Protein AF-A0A8T3L254-F1 (afdb_monomer_lite)

Sequence (311 aa):
MRFSTITQSTISAVKRTNWWPQACRDAQDAKRDVQVPLLPSLITTVISFCRSRPASGSLRQSIASSDQTSYPYLKWLNGVSDAYAASPLAQGTTGMLRAAYAYCGLPAFVSLSMAGSDGIICRSPGTVSALPSLVNHLGLKAAVVAGEETILGLANLLGYQTLRDDRFSSLPDTDIDTKVEYTLKALREYDLVFLHIKGPDICSHDLDPVGKMKLIERIDRSLSPLLDEEIVIGITGDHSTDSNSGRHTGDPLPALISSSHGRVDGVTRFGERECAQGGLGRITATAFLATLLDQMNVMHNLRSNEVRFYF

pLDDT: mean 70.32, std 27.14, range [19.62, 98.31]

Radius of gyration: 24.76 Å; chains: 1; bounding box: 55×57×78 Å

Secondary structure (DSSP, 8-state):
--------SSSSSTTS---S-THHHHHHH--S------------B--------------------------GGGTTTTT--HHHHTSHHHHHHHHHHHHHHHHTT--SS--TTS---------------PPP-HHHHTT----EE-S-HHHHHHHHHHT--EE--TT--SSTT--HHHHHHHHHHHTTTSSS-EE-B-HHHHHHHTT-HHHHHHHHHHHHHHTGGG--TT--EEEE-SSEEETTTTEEE-PPPPEEEE-TTS---S--S-SHHHHTTSTT-S--HHHHHHHHHHHTT---S--TTTGGG--

Foldseek 3Di:
DDDDDDDDDPPPQLPDDPQDDPVVVVVVPPPDDDPDPADFQDFWKWKWFFADDDDDDDDDDFDDDDDDDDDPVVVVVVDPPVVNCPDPVVGRVVGVVVVVLVVVVADPDDDPPDPDPRDDDDDDDDDQDQAFAPCVVLVFGTAALAADPVVVVVCVSPRHHYDDDPQRHLELRRDLLVSVVVQVVSVVPGQMYTSTHNHLLVCLLVLNVPSNVVSVVVNSVSCVVQPDQLDWDKTKHPFGGHSVNSDTDPDAIQIDIDHNPDDADPQSHTDDVRSCVGPVHGDDPLVSNVVSVVSSVSPPPDDPVNSVRHD

Structure (mmCIF, N/CA/C/O backbone):
data_AF-A0A8T3L254-F1
#
_entry.id   AF-A0A8T3L254-F1
#
loop_
_atom_site.group_PDB
_atom_site.id
_atom_site.type_symbol
_atom_site.label_atom_id
_atom_site.label_alt_id
_atom_site.label_comp_id
_atom_site.label_asym_id
_atom_site.label_entity_id
_atom_site.label_seq_id
_atom_site.pdbx_PDB_ins_code
_atom_site.Cartn_x
_atom_site.Cartn_y
_atom_site.Cartn_z
_atom_site.occupancy
_atom_site.B_iso_or_equiv
_atom_site.auth_seq_id
_atom_site.auth_comp_id
_atom_site.auth_asym_id
_atom_site.auth_atom_id
_atom_site.pdbx_PDB_model_num
ATOM 1 N N . MET A 1 1 ? -25.690 23.214 40.440 1.00 34.38 1 MET A N 1
ATOM 2 C CA . MET A 1 1 ? -25.275 24.482 39.788 1.00 34.38 1 MET A CA 1
ATOM 3 C C . MET A 1 1 ? -25.548 24.358 38.286 1.00 34.38 1 MET A C 1
ATOM 5 O O . MET A 1 1 ? -25.709 23.232 37.833 1.00 34.38 1 MET A O 1
ATOM 9 N N . ARG A 1 2 ? -25.686 25.460 37.534 1.00 21.69 2 ARG A N 1
ATOM 10 C CA . ARG A 1 2 ? -25.988 25.462 36.083 1.00 21.69 2 ARG A CA 1
ATOM 11 C C . ARG A 1 2 ? -24.912 26.232 35.305 1.00 21.69 2 ARG A C 1
ATOM 13 O O . ARG A 1 2 ? -24.370 27.186 35.853 1.00 21.69 2 ARG A O 1
ATOM 20 N N . PHE A 1 3 ? -24.772 25.884 34.020 1.00 19.62 3 PHE A N 1
ATOM 21 C CA . PHE A 1 3 ? -23.917 26.513 32.996 1.00 19.62 3 PHE A CA 1
ATOM 22 C C . PHE A 1 3 ? -22.396 26.334 33.224 1.00 19.62 3 PHE A C 1
ATOM 24 O O . PHE A 1 3 ? -21.965 26.146 34.355 1.00 19.62 3 PHE A O 1
ATOM 31 N N . SER A 1 4 ? -21.547 26.324 32.188 1.00 20.80 4 SER A N 1
ATOM 32 C CA . SER A 1 4 ? -21.768 26.633 30.759 1.00 20.80 4 SER A CA 1
ATOM 33 C C . SER A 1 4 ? -21.115 25.618 29.795 1.00 20.80 4 SER A C 1
ATOM 35 O O . SER A 1 4 ? -20.347 24.748 30.195 1.00 20.80 4 SER A O 1
ATOM 37 N N . THR A 1 5 ? -21.467 25.720 28.510 1.00 32.19 5 THR A N 1
ATOM 38 C CA . THR A 1 5 ? -21.008 24.864 27.401 1.00 32.19 5 THR A CA 1
ATOM 39 C C . THR A 1 5 ? -19.617 25.263 26.894 1.00 32.19 5 THR A C 1
ATOM 41 O O . THR A 1 5 ? -19.393 26.449 26.659 1.00 32.19 5 THR A O 1
ATOM 44 N N . ILE A 1 6 ? -18.732 24.298 26.600 1.00 24.83 6 ILE A N 1
ATOM 45 C CA . ILE A 1 6 ? -17.549 24.514 25.741 1.00 24.83 6 ILE A CA 1
ATOM 46 C C . ILE A 1 6 ? -17.428 23.388 24.702 1.00 24.83 6 ILE A C 1
ATOM 48 O O . ILE A 1 6 ? -17.283 22.217 25.033 1.00 24.83 6 ILE A O 1
ATOM 52 N N . THR A 1 7 ? -17.487 23.779 23.430 1.00 31.61 7 THR A N 1
ATOM 53 C CA . THR A 1 7 ? -17.179 22.980 22.228 1.00 31.61 7 THR A CA 1
ATOM 54 C C . THR A 1 7 ? -15.678 23.031 21.874 1.00 31.61 7 THR A C 1
ATOM 56 O O . THR A 1 7 ? -14.989 23.910 22.379 1.00 31.61 7 THR A O 1
ATOM 59 N N . GLN A 1 8 ? -15.227 22.223 20.893 1.00 23.86 8 GLN A N 1
ATOM 60 C CA . GLN A 1 8 ? -13.913 22.255 20.181 1.00 23.86 8 GLN A CA 1
ATOM 61 C C . GLN A 1 8 ? -12.831 21.200 20.545 1.00 23.86 8 GLN A C 1
ATOM 63 O O . GLN A 1 8 ? -11.659 21.390 20.208 1.00 23.86 8 GLN A O 1
ATOM 68 N N . SER A 1 9 ? -13.182 20.054 21.138 1.00 26.38 9 SER A N 1
ATOM 69 C CA . SER A 1 9 ? -12.202 19.007 21.502 1.00 26.38 9 SER A CA 1
ATOM 70 C C . SER A 1 9 ? -11.727 18.080 20.366 1.00 26.38 9 SER A C 1
ATOM 72 O O . SER A 1 9 ? -10.605 17.596 20.454 1.00 26.38 9 SER A O 1
ATOM 74 N N . THR A 1 10 ? -12.521 17.826 19.315 1.00 30.11 10 THR A N 1
ATOM 75 C CA . THR A 1 10 ? -12.232 16.727 18.351 1.00 30.11 10 THR A CA 1
ATOM 76 C C . THR A 1 10 ? -11.683 17.169 16.983 1.00 30.11 10 THR A C 1
ATOM 78 O O . THR A 1 10 ? -11.060 16.385 16.282 1.00 30.11 10 THR A O 1
ATOM 81 N N . ILE A 1 11 ? -11.847 18.441 16.592 1.00 27.86 11 ILE A N 1
ATOM 82 C CA . ILE A 1 11 ? -11.503 18.943 15.233 1.00 27.86 11 ILE A CA 1
ATOM 83 C C . ILE A 1 11 ? -10.209 19.794 15.218 1.00 27.86 11 ILE A C 1
ATOM 85 O O . ILE A 1 11 ? -9.722 20.223 14.169 1.00 27.86 11 ILE A O 1
ATOM 89 N N . SER A 1 12 ? -9.626 20.057 16.389 1.00 24.66 12 SER A N 1
ATOM 90 C CA . SER A 1 12 ? -8.543 21.031 16.590 1.00 24.66 12 SER A CA 1
ATOM 91 C C . SER A 1 12 ? -7.123 20.459 16.464 1.00 24.66 12 SER A C 1
ATOM 93 O O . SER A 1 12 ? -6.213 21.223 16.140 1.00 24.66 12 SER A O 1
ATOM 95 N N . ALA A 1 13 ? -6.928 19.148 16.647 1.00 30.64 13 ALA A N 1
ATOM 96 C CA . ALA A 1 13 ? -5.610 18.505 16.572 1.00 30.64 13 ALA A CA 1
ATOM 97 C C . ALA A 1 13 ? -5.074 18.390 15.131 1.00 30.64 13 ALA A C 1
ATOM 99 O O . ALA A 1 13 ? -3.966 18.831 14.842 1.00 30.64 13 ALA A O 1
ATOM 100 N N . VAL A 1 14 ? -5.883 17.865 14.202 1.00 31.94 14 VAL A N 1
ATOM 101 C CA . VAL A 1 14 ? -5.430 17.523 12.837 1.00 31.94 14 VAL A CA 1
ATOM 102 C C . VAL A 1 14 ? -5.262 18.753 11.926 1.00 31.94 14 VAL A C 1
ATOM 104 O O . VAL A 1 14 ? -4.558 18.701 10.923 1.00 31.94 14 VAL A O 1
ATOM 107 N N . LYS A 1 15 ? -5.865 19.899 12.275 1.00 29.56 15 LYS A N 1
ATOM 108 C CA . LYS A 1 15 ? -5.909 21.103 11.416 1.00 29.56 15 LYS A CA 1
ATOM 109 C C . LYS A 1 15 ? -4.799 22.138 11.664 1.00 29.56 15 LYS A C 1
ATOM 111 O O . LYS A 1 15 ? -4.908 23.249 11.144 1.00 29.56 15 LYS A O 1
ATOM 116 N N . ARG A 1 16 ? -3.771 21.848 12.480 1.00 30.48 16 ARG A N 1
ATOM 117 C CA . ARG A 1 16 ? -2.717 22.837 12.831 1.00 30.48 16 ARG A CA 1
ATOM 118 C C . ARG A 1 16 ? -1.272 22.330 12.878 1.00 30.48 16 ARG A C 1
ATOM 120 O O . ARG A 1 16 ? -0.372 23.135 13.106 1.00 30.48 16 ARG A O 1
ATOM 127 N N . THR A 1 17 ? -1.016 21.050 12.641 1.00 32.09 17 THR A N 1
ATOM 128 C CA . THR A 1 17 ? 0.347 20.522 12.511 1.00 32.09 17 THR A CA 1
ATOM 129 C C . THR A 1 17 ? 0.814 20.583 11.059 1.00 32.09 17 THR A C 1
ATOM 131 O O . THR A 1 17 ? 0.290 19.878 10.207 1.00 32.09 17 THR A O 1
ATOM 134 N N . ASN A 1 18 ? 1.868 21.356 10.777 1.00 33.66 18 ASN A N 1
ATOM 135 C CA . ASN A 1 18 ? 2.761 20.999 9.671 1.00 33.66 18 ASN A CA 1
ATOM 136 C C . ASN A 1 18 ? 3.510 19.742 10.129 1.00 33.66 18 ASN A C 1
ATOM 138 O O . ASN A 1 18 ? 4.423 19.841 10.949 1.00 33.66 18 ASN A O 1
ATOM 142 N N . TRP A 1 19 ? 3.085 18.569 9.656 1.00 40.47 19 TRP A N 1
ATOM 143 C CA . TRP A 1 19 ? 3.473 17.260 10.203 1.00 40.47 19 TRP A CA 1
ATOM 144 C C . TRP A 1 19 ? 4.971 16.915 10.074 1.00 40.47 19 TRP A C 1
ATOM 146 O O . TRP A 1 19 ? 5.412 15.933 10.665 1.00 40.47 19 TRP A O 1
ATOM 156 N N . TRP A 1 20 ? 5.766 17.720 9.354 1.00 40.22 20 TRP A N 1
ATOM 157 C CA . TRP A 1 20 ? 7.151 17.401 8.989 1.00 40.22 20 TRP A CA 1
ATOM 158 C C . TRP A 1 20 ? 8.226 18.294 9.662 1.00 40.22 20 TRP A C 1
ATOM 160 O O . TRP A 1 20 ? 8.026 19.519 9.759 1.00 40.22 20 TRP A O 1
ATOM 170 N N . PRO A 1 21 ? 9.381 17.729 10.099 1.00 41.41 21 PRO A N 1
ATOM 171 C CA . PRO A 1 21 ? 10.430 18.450 10.827 1.00 41.41 21 PRO A CA 1
ATOM 172 C C . PRO A 1 21 ? 11.000 19.681 10.113 1.00 41.41 21 PRO A C 1
ATOM 174 O O . PRO A 1 21 ? 11.129 19.724 8.889 1.00 41.41 21 PRO A O 1
ATOM 177 N N . GLN A 1 22 ? 11.417 20.669 10.910 1.00 39.09 22 GLN A N 1
ATOM 178 C CA . GLN A 1 22 ? 11.985 21.929 10.420 1.00 39.09 22 GLN A CA 1
ATOM 179 C C . GLN A 1 22 ? 13.245 21.731 9.563 1.00 39.09 22 GLN A C 1
ATOM 181 O O . GLN A 1 22 ? 13.354 22.356 8.513 1.00 39.09 22 GLN A O 1
ATOM 186 N N . ALA A 1 23 ? 14.097 20.763 9.918 1.00 35.59 23 ALA A N 1
ATOM 187 C CA . ALA A 1 23 ? 15.340 20.445 9.210 1.00 35.59 23 ALA A CA 1
ATOM 188 C C . ALA A 1 23 ? 15.178 20.172 7.697 1.00 35.59 23 ALA A C 1
ATOM 190 O O . ALA A 1 23 ? 16.114 20.387 6.931 1.00 35.59 23 ALA A O 1
ATOM 191 N N . CYS A 1 24 ? 14.003 19.724 7.237 1.00 38.53 24 CYS A N 1
ATOM 192 C CA . CYS A 1 24 ? 13.743 19.506 5.809 1.00 38.53 24 CYS A CA 1
ATOM 193 C C . CYS A 1 24 ? 13.293 20.773 5.060 1.00 38.53 24 CYS A C 1
ATOM 195 O O . CYS A 1 24 ? 13.410 20.815 3.838 1.00 38.53 24 CYS A O 1
ATOM 197 N N . ARG A 1 25 ? 12.824 21.812 5.768 1.00 41.09 25 ARG A N 1
ATOM 198 C CA . ARG A 1 25 ? 12.676 23.168 5.211 1.00 41.09 25 ARG A CA 1
ATOM 199 C C . ARG A 1 25 ? 14.035 23.859 5.150 1.00 41.09 25 ARG A C 1
ATOM 201 O O . ARG A 1 25 ? 14.390 24.383 4.104 1.00 41.09 25 ARG A O 1
ATOM 208 N N . ASP A 1 26 ? 14.833 23.741 6.209 1.00 37.06 26 ASP A N 1
ATOM 209 C CA . ASP A 1 26 ? 16.182 24.324 6.283 1.00 37.06 26 ASP A CA 1
ATOM 210 C C . ASP A 1 26 ? 17.114 23.778 5.169 1.00 37.06 26 ASP A C 1
ATOM 212 O O . ASP A 1 26 ? 17.982 24.483 4.656 1.00 37.06 26 ASP A O 1
ATOM 216 N N . ALA A 1 27 ? 16.882 22.537 4.719 1.00 40.41 27 ALA A N 1
ATOM 217 C CA . ALA A 1 27 ? 17.567 21.924 3.579 1.00 40.41 27 ALA A CA 1
ATOM 218 C C . ALA A 1 27 ? 17.196 22.513 2.195 1.00 40.41 27 ALA A C 1
ATOM 220 O O . ALA A 1 27 ? 17.909 22.254 1.226 1.00 40.41 27 ALA A O 1
ATOM 221 N N . GLN A 1 28 ? 16.114 23.292 2.067 1.00 37.91 28 GLN A N 1
ATOM 222 C CA . GLN A 1 28 ? 15.734 23.940 0.799 1.00 37.91 28 GLN A CA 1
ATOM 223 C C . GLN A 1 28 ? 16.593 25.179 0.498 1.00 37.91 28 GLN A C 1
ATOM 225 O O . GLN A 1 28 ? 16.899 25.440 -0.668 1.00 37.91 28 GLN A O 1
ATOM 230 N N . ASP A 1 29 ? 17.024 25.901 1.536 1.00 36.25 29 ASP A N 1
ATOM 231 C CA . ASP A 1 29 ? 17.851 27.108 1.408 1.00 36.25 29 ASP A CA 1
ATOM 232 C C . ASP A 1 29 ? 19.349 26.784 1.216 1.00 36.25 29 ASP A C 1
ATOM 234 O O . ASP A 1 29 ? 20.096 27.550 0.598 1.00 36.25 29 ASP A O 1
ATOM 238 N N . ALA A 1 30 ? 19.803 25.622 1.697 1.00 31.98 30 ALA A N 1
ATOM 239 C CA . ALA A 1 30 ? 21.210 25.221 1.752 1.00 31.98 30 ALA A CA 1
ATOM 240 C C . ALA A 1 30 ? 21.800 24.722 0.409 1.00 31.98 30 ALA A C 1
ATOM 242 O O . ALA A 1 30 ? 22.330 23.614 0.307 1.00 31.98 30 ALA A O 1
ATOM 243 N N . LYS A 1 31 ? 21.786 25.554 -0.643 1.00 37.06 31 LYS A N 1
ATOM 244 C CA . LYS A 1 31 ? 22.499 25.273 -1.910 1.00 37.06 31 LYS A CA 1
ATOM 245 C C . LYS A 1 31 ? 24.030 25.427 -1.794 1.00 37.06 31 LYS A C 1
ATOM 247 O O . LYS A 1 31 ? 24.584 26.350 -2.395 1.00 37.06 31 LYS A O 1
ATOM 252 N N . ARG A 1 32 ? 24.702 24.518 -1.066 1.00 33.03 32 ARG A N 1
ATOM 253 C CA . ARG A 1 32 ? 26.122 24.086 -1.217 1.00 33.03 32 ARG A CA 1
ATOM 254 C C . ARG A 1 32 ? 26.539 23.108 -0.110 1.00 33.03 32 ARG A C 1
ATOM 256 O O . ARG A 1 32 ? 26.235 23.345 1.050 1.00 33.03 32 ARG A O 1
ATOM 263 N N . ASP A 1 33 ? 27.306 22.085 -0.489 1.00 33.06 33 ASP A N 1
ATOM 264 C CA . ASP A 1 33 ? 28.352 21.413 0.304 1.00 33.06 33 ASP A CA 1
ATOM 265 C C . ASP A 1 33 ? 28.073 21.133 1.797 1.00 33.06 33 ASP A C 1
ATOM 267 O O . ASP A 1 33 ? 28.896 21.412 2.668 1.00 33.06 33 ASP A O 1
ATOM 271 N N . VAL A 1 34 ? 26.937 20.494 2.089 1.00 27.47 34 VAL A N 1
ATOM 272 C CA . VAL A 1 34 ? 26.672 19.842 3.382 1.00 27.47 34 VAL A CA 1
ATOM 273 C C . VAL A 1 34 ? 26.582 18.332 3.158 1.00 27.47 34 VAL A C 1
ATOM 275 O O . VAL A 1 34 ? 25.908 17.881 2.233 1.00 27.47 34 VAL A O 1
ATOM 278 N N . GLN A 1 35 ? 27.237 17.531 4.009 1.00 26.05 35 GLN A N 1
ATOM 279 C CA . GLN A 1 35 ? 26.996 16.084 4.044 1.00 26.05 35 GLN A CA 1
ATOM 280 C C . GLN A 1 35 ? 25.537 15.839 4.439 1.00 26.05 35 GLN A C 1
ATOM 282 O O . GLN A 1 35 ? 25.159 16.091 5.582 1.00 26.05 35 GLN A O 1
ATOM 287 N N . VAL A 1 36 ? 24.723 15.374 3.490 1.00 29.16 36 VAL A N 1
ATOM 288 C CA . VAL A 1 36 ? 23.287 15.158 3.693 1.00 29.16 36 VAL A CA 1
ATOM 289 C C . VAL A 1 36 ? 23.080 14.131 4.817 1.00 29.16 36 VAL A C 1
ATOM 291 O O . VAL A 1 36 ? 23.486 12.976 4.660 1.00 29.16 36 VAL A O 1
ATOM 294 N N . PRO A 1 37 ? 22.469 14.505 5.958 1.00 26.62 37 PRO A N 1
ATOM 295 C CA . PRO A 1 37 ? 22.190 13.552 7.020 1.00 26.62 37 PRO A CA 1
ATOM 296 C C . PRO A 1 37 ? 21.077 12.601 6.566 1.00 26.62 37 PRO A C 1
ATOM 298 O O . PRO A 1 37 ? 20.038 13.060 6.097 1.00 26.62 37 PRO A O 1
ATOM 301 N N . LEU A 1 38 ? 21.316 11.293 6.733 1.00 27.48 38 LEU A N 1
ATOM 302 C CA . LEU A 1 38 ? 20.447 10.156 6.375 1.00 27.48 38 LEU A CA 1
ATOM 303 C C . LEU A 1 38 ? 18.960 10.525 6.193 1.00 27.48 38 LEU A C 1
ATOM 305 O O . LEU A 1 38 ? 18.222 10.688 7.174 1.00 27.48 38 LEU A O 1
ATOM 309 N N . LEU A 1 39 ? 18.549 10.645 4.925 1.00 28.00 39 LEU A N 1
ATOM 310 C CA . LEU A 1 39 ? 17.166 10.915 4.528 1.00 28.00 39 LEU A CA 1
ATOM 311 C C . LEU A 1 39 ? 16.286 9.659 4.710 1.00 28.00 39 LEU A C 1
ATOM 313 O O . LEU A 1 39 ? 16.784 8.559 4.467 1.00 28.00 39 LEU A O 1
ATOM 317 N N . PRO A 1 40 ? 15.004 9.785 5.114 1.00 26.77 40 PRO A N 1
ATOM 318 C CA . PRO A 1 40 ? 14.171 8.623 5.450 1.00 26.77 40 PRO A CA 1
ATOM 319 C C . PRO A 1 40 ? 13.604 7.856 4.231 1.00 26.77 40 PRO A C 1
ATOM 321 O O . PRO A 1 40 ? 13.446 8.410 3.140 1.00 26.77 40 PRO A O 1
ATOM 324 N N . SER A 1 41 ? 13.280 6.570 4.412 1.00 23.56 41 SER A N 1
ATOM 325 C CA . SER A 1 41 ? 13.026 5.562 3.360 1.00 23.56 41 SER A CA 1
ATOM 326 C C . SER A 1 41 ? 11.530 5.258 3.114 1.00 23.56 41 SER A C 1
ATOM 328 O O . SER A 1 41 ? 11.109 4.117 2.929 1.00 23.56 41 SER A O 1
ATOM 330 N N . LEU A 1 42 ? 10.716 6.315 3.047 1.00 34.12 42 LEU A N 1
ATOM 331 C CA . LEU A 1 42 ? 9.242 6.288 3.097 1.00 34.12 42 LEU A CA 1
ATOM 332 C C . LEU A 1 42 ? 8.491 5.470 1.999 1.00 34.12 42 LEU A C 1
ATOM 334 O O . LEU A 1 42 ? 8.407 5.915 0.861 1.00 34.12 42 LEU A O 1
ATOM 338 N N . ILE A 1 43 ? 7.847 4.360 2.387 1.00 29.59 43 ILE A N 1
ATOM 339 C CA . ILE A 1 43 ? 6.417 4.000 2.136 1.00 29.59 43 ILE A CA 1
ATOM 340 C C . ILE A 1 43 ? 5.844 3.878 0.694 1.00 29.59 43 ILE A C 1
ATOM 342 O O . ILE A 1 43 ? 5.765 4.863 -0.039 1.00 29.59 43 ILE A O 1
ATOM 346 N N . THR A 1 44 ? 5.162 2.746 0.427 1.00 25.42 44 THR A N 1
ATOM 347 C CA . THR A 1 44 ? 4.037 2.596 -0.541 1.00 25.42 44 THR A CA 1
ATOM 348 C C . THR A 1 44 ? 2.715 2.204 0.170 1.00 25.42 44 THR A C 1
ATOM 350 O O . THR A 1 44 ? 2.663 1.169 0.823 1.00 25.42 44 THR A O 1
ATOM 353 N N . THR A 1 45 ? 1.635 2.997 0.076 1.00 32.47 45 THR A N 1
ATOM 354 C CA . THR A 1 45 ? 0.435 2.906 0.969 1.00 32.47 45 THR A CA 1
ATOM 355 C C . THR A 1 45 ? -0.629 1.841 0.606 1.00 32.47 45 THR A C 1
ATOM 357 O O . THR A 1 45 ? -0.861 1.647 -0.585 1.00 32.47 45 THR A O 1
ATOM 360 N N . VAL A 1 46 ? -1.312 1.206 1.600 1.00 30.55 46 VAL A N 1
ATOM 361 C CA . VAL A 1 46 ? -2.314 0.093 1.455 1.00 30.55 46 VAL A CA 1
ATOM 362 C C . VAL A 1 46 ? -3.343 -0.070 2.660 1.00 30.55 46 VAL A C 1
ATOM 364 O O . VAL A 1 46 ? -2.890 -0.147 3.798 1.00 30.55 46 VAL A O 1
ATOM 367 N N . ILE A 1 47 ? -4.690 -0.213 2.448 1.00 29.92 47 ILE A N 1
ATOM 368 C CA . ILE A 1 47 ? -5.828 -0.761 3.345 1.00 29.92 47 ILE A CA 1
ATOM 369 C C . ILE A 1 47 ? -6.652 -1.874 2.521 1.00 29.92 47 ILE A C 1
ATOM 371 O O . ILE A 1 47 ? -5.939 -2.215 1.635 1.00 29.92 47 ILE A O 1
ATOM 375 N N . SER A 1 48 ? -7.889 -2.537 2.589 1.00 27.89 48 SER A N 1
ATOM 376 C CA . SER A 1 48 ? -8.439 -3.590 1.532 1.00 27.89 48 SER A CA 1
ATOM 377 C C . SER A 1 48 ? -10.017 -4.091 1.502 1.00 27.89 48 SER A C 1
ATOM 379 O O . SER A 1 48 ? -10.389 -4.627 2.538 1.00 27.89 48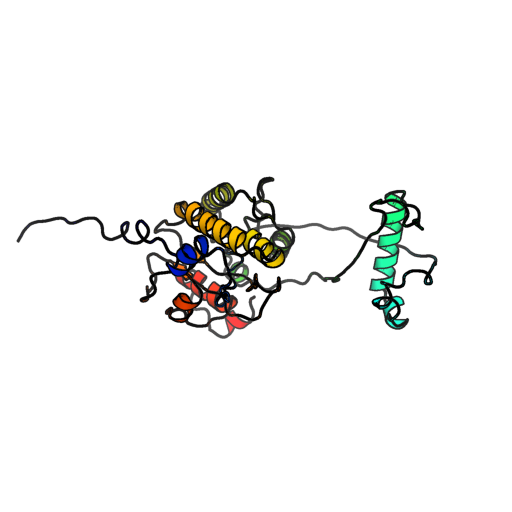 SER A O 1
ATOM 381 N N . PHE A 1 49 ? -10.892 -4.026 0.375 1.00 31.47 49 PHE A N 1
ATOM 382 C CA . PHE A 1 49 ? -12.475 -4.093 -0.006 1.00 31.47 49 PHE A CA 1
ATOM 383 C C . PHE A 1 49 ? -13.505 -5.122 -0.937 1.00 31.47 49 PHE A C 1
ATOM 385 O O . PHE A 1 49 ? -14.267 -4.599 -1.736 1.00 31.47 49 PHE A O 1
ATOM 392 N N . CYS A 1 50 ? -13.698 -6.505 -0.972 1.00 30.11 50 CYS A N 1
ATOM 393 C CA . CYS A 1 50 ? -14.098 -7.664 -1.973 1.00 30.11 50 CYS A CA 1
ATOM 394 C C . CYS A 1 50 ? -15.482 -8.007 -2.669 1.00 30.11 50 CYS A C 1
ATOM 396 O O . CYS A 1 50 ? -16.507 -8.052 -1.990 1.00 30.11 50 CYS A O 1
ATOM 398 N N . ARG A 1 51 ? -15.468 -8.600 -3.914 1.00 28.38 51 ARG A N 1
ATOM 399 C CA . ARG A 1 51 ? -15.796 -10.037 -4.340 1.00 28.38 51 ARG A CA 1
ATOM 400 C C . ARG A 1 51 ? -15.639 -10.309 -5.882 1.00 28.38 51 ARG A C 1
ATOM 402 O O . ARG A 1 51 ? -15.496 -9.360 -6.634 1.00 28.38 51 ARG A O 1
ATOM 409 N N . SER A 1 52 ? -15.605 -11.577 -6.363 1.00 32.31 52 SER A N 1
ATOM 410 C CA . SER A 1 52 ? -15.346 -12.026 -7.786 1.00 32.31 52 SER A CA 1
ATOM 411 C C . SER A 1 52 ? -16.105 -13.345 -8.165 1.00 32.31 52 SER A C 1
ATOM 413 O O . SER A 1 52 ? -16.978 -13.712 -7.381 1.00 32.31 52 SER A O 1
ATOM 415 N N . ARG A 1 53 ? -15.971 -14.139 -9.273 1.00 33.03 53 ARG A N 1
ATOM 416 C CA . ARG A 1 53 ? -14.939 -14.586 -10.298 1.00 33.03 53 ARG A CA 1
ATOM 417 C C . ARG A 1 53 ? -15.693 -15.271 -11.519 1.00 33.03 53 ARG A C 1
ATOM 419 O O . ARG A 1 53 ? -16.885 -14.968 -11.572 1.00 33.03 53 ARG A O 1
ATOM 426 N N . PRO A 1 54 ? -15.221 -16.194 -12.444 1.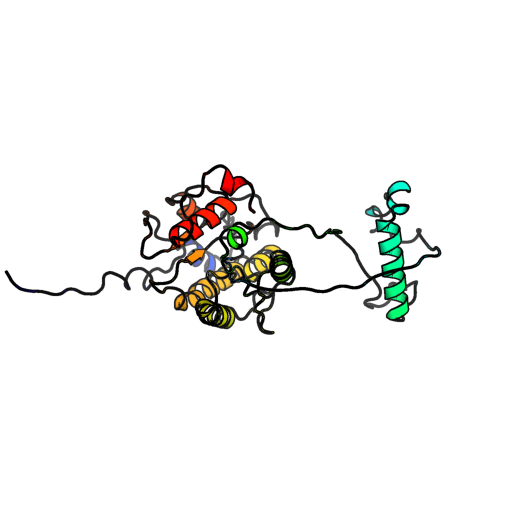00 36.03 54 PRO A N 1
ATOM 427 C CA . PRO A 1 54 ? -13.922 -16.861 -12.804 1.00 36.03 54 PRO A CA 1
ATOM 428 C C . PRO A 1 54 ? -13.577 -16.894 -14.358 1.00 36.03 54 PRO A C 1
ATOM 430 O O . PRO A 1 54 ? -14.133 -16.093 -15.101 1.00 36.03 54 PRO A O 1
ATOM 433 N N . ALA A 1 55 ? -12.705 -17.807 -14.883 1.00 31.00 55 ALA A N 1
ATOM 434 C CA . ALA A 1 55 ? -12.401 -18.031 -16.342 1.00 31.00 55 ALA A CA 1
ATOM 435 C C . ALA A 1 55 ? -11.728 -19.414 -16.710 1.00 31.00 55 ALA A C 1
ATOM 437 O O . ALA A 1 55 ? -11.217 -20.070 -15.803 1.00 31.00 55 ALA A O 1
ATOM 438 N N . SER A 1 56 ? -11.672 -19.862 -18.001 1.00 29.25 56 SER A N 1
ATOM 439 C CA . SER A 1 56 ? -10.983 -21.126 -18.461 1.00 29.25 56 SER A CA 1
ATOM 440 C C . SER A 1 56 ? -10.690 -21.321 -19.992 1.00 29.25 56 SER A C 1
ATOM 442 O O . SER A 1 56 ? -11.567 -21.025 -20.800 1.00 29.25 56 SER A O 1
ATOM 444 N N . GLY A 1 57 ? -9.556 -21.959 -20.389 1.00 24.11 57 GLY A N 1
ATOM 445 C CA . GLY A 1 57 ? -9.275 -22.569 -21.736 1.00 24.11 57 GLY A CA 1
ATOM 446 C C . GLY A 1 57 ? -7.765 -22.686 -22.132 1.00 24.11 57 GLY A C 1
ATOM 447 O O . GLY A 1 57 ? -7.000 -21.830 -21.700 1.00 24.11 57 GLY A O 1
ATOM 448 N N . SER A 1 58 ? -7.275 -23.713 -22.882 1.00 24.69 58 SER A N 1
ATOM 449 C CA . SER A 1 58 ? -5.803 -23.917 -23.136 1.00 24.69 58 SER A CA 1
ATOM 450 C C . SER A 1 58 ? -5.344 -24.898 -24.276 1.00 24.69 58 SER A C 1
ATOM 452 O O . SER A 1 58 ? -6.179 -25.584 -24.856 1.00 24.69 58 SER A O 1
ATOM 454 N N . LEU A 1 59 ? -3.998 -25.012 -24.494 1.00 23.92 59 LEU A N 1
ATOM 455 C CA . LEU A 1 59 ? -3.179 -26.007 -25.286 1.00 23.92 59 LEU A CA 1
ATOM 456 C C . LEU A 1 59 ? -2.910 -25.729 -26.805 1.00 23.92 59 LEU A C 1
ATOM 458 O O . LEU A 1 59 ? -3.726 -25.064 -27.424 1.00 23.92 59 LEU A O 1
ATOM 462 N N . ARG A 1 60 ? -1.875 -26.254 -27.530 1.00 22.11 60 ARG A N 1
ATOM 463 C CA . ARG A 1 60 ? -0.402 -26.562 -27.334 1.00 22.11 60 ARG A CA 1
ATOM 464 C C . ARG A 1 60 ? 0.242 -27.147 -28.644 1.00 22.11 60 ARG A C 1
ATOM 466 O O . ARG A 1 60 ? -0.353 -28.086 -29.154 1.00 22.11 60 ARG A O 1
ATOM 473 N N . GLN A 1 61 ? 1.466 -26.754 -29.092 1.00 22.80 61 GLN A N 1
ATOM 474 C CA . GLN A 1 61 ? 2.513 -27.596 -29.791 1.00 22.80 61 GLN A CA 1
ATOM 475 C C . GLN A 1 61 ? 3.835 -26.824 -30.157 1.00 22.80 61 GLN A C 1
ATOM 477 O O . GLN A 1 61 ? 4.024 -25.726 -29.639 1.00 22.80 61 GLN A O 1
ATOM 482 N N . SER A 1 62 ? 4.813 -27.412 -30.894 1.00 22.91 62 SER A N 1
ATOM 483 C CA . SER A 1 62 ? 6.275 -27.218 -30.637 1.00 22.91 62 SER A CA 1
ATOM 484 C C . SER A 1 62 ? 7.296 -27.047 -31.809 1.00 22.91 62 SER A C 1
ATOM 486 O O . SER A 1 62 ? 7.367 -27.887 -32.695 1.00 22.91 62 SER A O 1
ATOM 488 N N . ILE A 1 63 ? 8.196 -26.051 -31.660 1.00 28.31 63 ILE A N 1
ATOM 489 C CA . ILE A 1 63 ? 9.693 -26.038 -31.802 1.00 28.31 63 ILE A CA 1
ATOM 490 C C . ILE A 1 63 ? 10.441 -26.674 -33.020 1.00 28.31 63 ILE A C 1
ATOM 492 O O . ILE A 1 63 ? 10.400 -27.877 -33.233 1.00 28.31 63 ILE A O 1
ATOM 496 N N . ALA A 1 64 ? 11.341 -25.873 -33.635 1.00 23.09 64 ALA A N 1
ATOM 497 C CA . ALA A 1 64 ? 12.602 -26.265 -34.323 1.00 23.09 64 ALA A CA 1
ATOM 498 C C . ALA A 1 64 ? 13.721 -25.201 -34.070 1.00 23.09 64 ALA A C 1
ATOM 500 O O . ALA A 1 64 ? 13.413 -24.168 -33.479 1.00 23.09 64 ALA A O 1
ATOM 501 N N . SER A 1 65 ? 15.009 -25.425 -34.391 1.00 31.81 65 SER A N 1
ATOM 502 C CA . SER A 1 65 ? 16.157 -24.775 -33.691 1.00 31.81 65 SER A CA 1
ATOM 503 C C . SER A 1 65 ? 17.104 -23.831 -34.473 1.00 31.81 65 SER A C 1
ATOM 505 O O . SER A 1 65 ? 17.623 -24.204 -35.520 1.00 31.81 65 SER A O 1
ATOM 507 N N . SER A 1 66 ? 17.433 -22.693 -33.839 1.00 27.67 66 SER A N 1
ATOM 508 C CA . SER A 1 66 ? 18.565 -21.748 -34.047 1.00 27.67 66 SER A CA 1
ATOM 509 C C . SER A 1 66 ? 18.571 -20.743 -32.864 1.00 27.67 66 SER A C 1
ATOM 511 O O . SER A 1 66 ? 17.514 -20.601 -32.237 1.00 27.67 66 SER A O 1
ATOM 513 N N . ASP A 1 67 ? 19.617 -20.002 -32.464 1.00 29.44 67 ASP A N 1
ATOM 514 C CA . ASP A 1 67 ? 21.097 -20.052 -32.634 1.00 29.44 67 ASP A CA 1
ATOM 515 C C . ASP A 1 67 ? 21.748 -19.675 -31.260 1.00 29.44 67 ASP A C 1
ATOM 517 O O . ASP A 1 67 ? 21.010 -19.512 -30.283 1.00 29.44 67 ASP A O 1
ATOM 521 N N . GLN A 1 68 ? 23.081 -19.526 -31.137 1.00 38.25 68 GLN A N 1
ATOM 522 C CA . GLN A 1 68 ? 23.759 -19.227 -29.864 1.00 38.25 68 GLN A CA 1
ATOM 523 C C . GLN A 1 68 ? 24.959 -18.242 -29.849 1.00 38.25 68 GLN A C 1
ATOM 525 O O . GLN A 1 68 ? 25.507 -18.022 -28.769 1.00 38.25 68 GLN A O 1
ATOM 530 N N . THR A 1 69 ? 25.421 -17.638 -30.957 1.00 32.31 69 THR A N 1
ATOM 531 C CA . THR A 1 69 ? 26.846 -17.194 -31.023 1.00 32.31 69 THR A CA 1
ATOM 532 C C . THR A 1 69 ? 27.196 -15.686 -30.974 1.00 32.31 69 THR A C 1
ATOM 534 O O . THR A 1 69 ? 28.381 -15.364 -31.071 1.00 32.31 69 THR A O 1
ATOM 537 N N . SER A 1 70 ? 26.262 -14.734 -30.791 1.00 32.81 70 SER A N 1
ATOM 538 C CA . SER A 1 70 ? 26.530 -13.312 -31.164 1.00 32.81 70 SER A CA 1
ATOM 539 C C . SER A 1 70 ? 26.252 -12.169 -30.155 1.00 32.81 70 SER A C 1
ATOM 541 O O . SER A 1 70 ? 26.171 -11.021 -30.587 1.00 32.81 70 SER A O 1
ATOM 543 N N . TYR A 1 71 ? 26.162 -12.390 -28.831 1.00 39.66 71 TYR A N 1
ATOM 544 C CA . TYR A 1 71 ? 25.860 -11.295 -27.870 1.00 39.66 71 TYR A CA 1
ATOM 545 C C . TYR A 1 71 ? 26.754 -11.265 -26.604 1.00 39.66 71 TYR A C 1
ATOM 547 O O . TYR A 1 71 ? 26.504 -12.006 -25.652 1.00 39.66 71 TYR A O 1
ATOM 555 N N . PRO A 1 72 ? 27.768 -10.374 -26.509 1.00 37.72 72 PRO A N 1
ATOM 556 C CA . PRO A 1 72 ? 28.744 -10.390 -25.409 1.00 37.72 72 PRO A CA 1
ATOM 557 C C . PRO A 1 72 ? 28.202 -9.910 -24.051 1.00 37.72 72 PRO A C 1
ATOM 559 O O . PRO A 1 72 ? 28.754 -10.293 -23.019 1.00 37.72 72 PRO A O 1
ATOM 562 N N . TYR A 1 73 ? 27.125 -9.117 -24.024 1.00 39.06 73 TYR A N 1
ATOM 563 C CA . TYR A 1 73 ? 26.433 -8.715 -22.787 1.00 39.06 73 TYR A CA 1
ATOM 564 C C . TYR A 1 73 ? 25.429 -9.773 -22.291 1.00 39.06 73 TYR A C 1
ATOM 566 O O . TYR A 1 73 ? 25.024 -9.746 -21.131 1.00 39.06 73 TYR A O 1
ATOM 574 N N . LEU A 1 74 ? 25.077 -10.760 -23.126 1.00 40.97 74 LEU A N 1
ATOM 575 C CA . LEU A 1 74 ? 24.230 -11.898 -22.752 1.00 40.97 74 LEU A CA 1
ATOM 576 C C . LEU A 1 74 ? 25.035 -13.099 -22.227 1.00 40.97 74 LEU A C 1
ATOM 578 O O . LEU A 1 74 ? 24.498 -14.195 -22.110 1.00 40.97 74 LEU A O 1
ATOM 582 N N . LYS A 1 75 ? 26.302 -12.905 -21.826 1.00 37.28 75 LYS A N 1
ATOM 583 C CA . LYS A 1 75 ? 27.148 -13.959 -21.229 1.00 37.28 75 LYS A CA 1
ATOM 584 C C . LYS A 1 75 ? 26.524 -14.674 -20.022 1.00 37.28 75 LYS A C 1
ATOM 586 O O . LYS A 1 75 ? 26.918 -15.797 -19.742 1.00 37.28 75 LYS A O 1
ATOM 591 N N . TRP A 1 76 ? 25.554 -14.068 -19.336 1.00 40.84 76 TRP A N 1
ATOM 592 C CA . TRP A 1 76 ? 24.817 -14.706 -18.239 1.00 40.84 76 TRP A CA 1
ATOM 593 C C . TRP A 1 76 ? 23.759 -15.732 -18.700 1.00 40.84 76 TRP A C 1
ATOM 595 O O . TRP A 1 76 ? 23.355 -16.574 -17.904 1.00 40.84 76 TRP A O 1
ATOM 605 N N . LEU A 1 77 ? 23.349 -15.711 -19.977 1.00 38.31 77 LEU A N 1
ATOM 606 C CA . LEU A 1 77 ? 22.552 -16.778 -20.602 1.00 38.31 77 LEU A CA 1
ATOM 607 C C . LEU A 1 77 ? 23.424 -17.964 -21.048 1.00 38.31 77 LEU A C 1
ATOM 609 O O . LEU A 1 77 ? 22.935 -19.093 -21.110 1.00 38.31 77 LEU A O 1
ATOM 613 N N . ASN A 1 78 ? 24.724 -17.743 -21.281 1.00 39.00 78 ASN A N 1
ATOM 614 C CA . ASN A 1 78 ? 25.709 -18.788 -21.590 1.00 39.00 78 ASN A CA 1
ATOM 615 C C . ASN A 1 78 ? 26.109 -19.559 -20.315 1.00 39.00 78 ASN A C 1
ATOM 617 O O . ASN A 1 78 ? 27.260 -19.539 -19.883 1.00 39.00 78 ASN A O 1
ATOM 621 N N . GLY A 1 79 ? 25.124 -20.211 -19.698 1.00 43.12 79 GLY A N 1
ATOM 622 C CA . GLY A 1 79 ? 25.263 -20.949 -18.440 1.00 43.12 79 GLY A CA 1
ATOM 623 C C . GLY A 1 79 ? 24.032 -21.764 -18.026 1.00 43.12 79 GLY A C 1
ATOM 624 O O . GLY A 1 79 ? 24.061 -22.408 -16.979 1.00 43.12 79 GLY A O 1
ATOM 625 N N . VAL A 1 80 ? 22.953 -21.771 -18.821 1.00 43.56 80 VAL A N 1
ATOM 626 C CA . VAL A 1 80 ? 21.819 -22.681 -18.599 1.00 43.56 80 VAL A CA 1
ATOM 627 C C . VAL A 1 80 ? 22.254 -24.094 -18.984 1.00 43.56 80 VAL A C 1
ATOM 629 O O . VAL A 1 80 ? 22.457 -24.373 -20.162 1.00 43.56 80 VAL A O 1
ATOM 632 N N . SER A 1 81 ? 22.407 -24.987 -18.004 1.00 45.31 81 SER A N 1
ATOM 633 C CA . SER A 1 81 ? 22.726 -26.393 -18.271 1.00 45.31 81 SER A CA 1
ATOM 634 C C . SER A 1 81 ? 21.604 -27.074 -19.060 1.00 45.31 81 SER A C 1
ATOM 636 O O . SER A 1 81 ? 20.423 -26.752 -18.883 1.00 45.31 81 SER A O 1
ATOM 638 N N . ASP A 1 82 ? 21.954 -28.047 -19.908 1.00 50.16 82 ASP A N 1
ATOM 639 C CA . ASP A 1 82 ? 21.012 -28.682 -20.844 1.00 50.16 82 ASP A CA 1
ATOM 640 C C . ASP A 1 82 ? 19.764 -29.251 -20.153 1.00 50.16 82 ASP A C 1
ATOM 642 O O . ASP A 1 82 ? 18.667 -29.204 -20.705 1.00 50.16 82 ASP A O 1
ATOM 646 N N . ALA A 1 83 ? 19.896 -29.704 -18.902 1.00 48.03 83 ALA A N 1
ATOM 647 C CA . ALA A 1 83 ? 18.788 -30.177 -18.073 1.00 48.03 83 ALA A CA 1
ATOM 648 C C . ALA A 1 83 ? 17.686 -29.120 -17.839 1.00 48.03 83 ALA A C 1
ATOM 650 O O . ALA A 1 83 ? 16.504 -29.466 -17.798 1.00 48.03 83 ALA A O 1
ATOM 651 N N . TYR A 1 84 ? 18.039 -27.835 -17.715 1.00 44.94 84 TYR A N 1
ATOM 652 C CA . TYR A 1 84 ? 17.060 -26.750 -17.570 1.00 44.94 84 TYR A CA 1
ATOM 653 C C . TYR A 1 84 ? 16.424 -26.375 -18.913 1.00 44.94 84 TYR A C 1
ATOM 655 O O . TYR A 1 84 ? 15.207 -26.175 -18.979 1.00 44.94 84 TYR A O 1
ATOM 663 N N . ALA A 1 85 ? 17.214 -26.337 -19.992 1.00 48.84 85 ALA A N 1
ATOM 664 C CA . ALA A 1 85 ? 16.721 -26.093 -21.351 1.00 48.84 85 ALA A CA 1
ATOM 665 C C . ALA A 1 85 ? 15.789 -27.220 -21.849 1.00 48.84 85 ALA A C 1
ATOM 667 O O . ALA A 1 85 ? 14.807 -26.962 -22.545 1.00 48.84 85 ALA A O 1
ATOM 668 N N . ALA A 1 86 ? 16.044 -28.461 -21.425 1.00 51.78 86 ALA A N 1
ATOM 669 C CA . ALA A 1 86 ? 15.203 -29.627 -21.680 1.00 51.78 86 ALA A CA 1
ATOM 670 C C . ALA A 1 86 ? 13.918 -29.677 -20.828 1.00 51.78 86 ALA A C 1
ATOM 672 O O . ALA A 1 86 ? 13.085 -30.560 -21.039 1.00 51.78 86 ALA A O 1
ATOM 673 N N . SER A 1 87 ? 13.722 -28.759 -19.872 1.00 66.19 87 SER A N 1
ATOM 674 C CA . SER A 1 87 ? 12.526 -28.778 -19.024 1.00 66.19 87 SER A CA 1
ATOM 675 C C . SER A 1 87 ? 11.246 -28.463 -19.825 1.00 66.19 87 SER A C 1
ATOM 677 O O . SER A 1 87 ? 11.256 -27.568 -20.677 1.00 66.19 87 SER A O 1
ATOM 679 N N . PRO A 1 88 ? 10.099 -29.111 -19.529 1.00 74.19 88 PRO A N 1
ATOM 680 C CA . PRO A 1 88 ? 8.835 -28.820 -20.214 1.00 74.19 88 PRO A CA 1
ATOM 681 C C . PRO A 1 88 ? 8.369 -27.361 -20.083 1.00 74.19 88 PRO A C 1
ATOM 683 O O . PRO A 1 88 ? 7.635 -26.871 -20.941 1.00 74.19 88 PRO A O 1
ATOM 686 N N . LEU A 1 89 ? 8.797 -26.656 -19.026 1.00 67.94 89 LEU A N 1
ATOM 687 C CA . LEU A 1 89 ? 8.526 -25.230 -18.831 1.00 67.94 89 LEU A CA 1
ATOM 688 C C . LEU A 1 89 ? 9.375 -24.356 -19.766 1.00 67.94 89 LEU A C 1
ATOM 690 O O . LEU A 1 89 ? 8.828 -23.454 -20.402 1.00 67.94 89 LEU A O 1
ATOM 694 N N . ALA A 1 90 ? 10.676 -24.638 -19.900 1.00 63.12 90 ALA A N 1
ATOM 695 C CA . ALA A 1 90 ? 11.539 -23.938 -20.851 1.00 63.12 90 ALA A CA 1
ATOM 696 C C . ALA A 1 90 ? 11.054 -24.165 -22.290 1.00 63.12 90 ALA A C 1
ATOM 698 O O . ALA A 1 90 ? 10.778 -23.203 -23.002 1.00 63.12 90 ALA A O 1
ATOM 699 N N . GLN A 1 91 ? 10.818 -25.424 -22.677 1.00 66.88 91 GLN A N 1
ATOM 700 C CA . GLN A 1 91 ? 10.284 -25.779 -23.997 1.00 66.88 91 GLN A CA 1
ATOM 701 C C . GLN A 1 91 ? 8.918 -25.126 -24.273 1.00 66.88 91 GLN A C 1
ATOM 703 O O . GLN A 1 91 ? 8.702 -24.577 -25.353 1.00 66.88 91 GLN A O 1
ATOM 708 N N . GLY A 1 92 ? 8.005 -25.125 -23.295 1.00 67.88 92 GLY A N 1
ATOM 709 C CA . GLY A 1 92 ? 6.716 -24.436 -23.410 1.00 67.88 92 GLY A CA 1
ATOM 710 C C . GLY A 1 92 ? 6.870 -22.926 -23.621 1.00 67.88 92 GLY A C 1
ATOM 711 O O . GLY A 1 92 ? 6.216 -22.359 -24.495 1.00 67.88 92 GLY A O 1
ATOM 712 N N . THR A 1 93 ? 7.787 -22.294 -22.884 1.00 66.38 93 THR A N 1
ATOM 713 C CA . THR A 1 93 ? 8.086 -20.857 -22.998 1.00 66.38 93 THR A CA 1
ATOM 714 C C . THR A 1 93 ? 8.706 -20.523 -24.358 1.00 66.38 93 THR A C 1
ATOM 716 O O . THR A 1 93 ? 8.235 -19.618 -25.040 1.00 66.38 93 THR A O 1
ATOM 719 N N . THR A 1 94 ? 9.699 -21.290 -24.821 1.00 65.88 94 THR A N 1
ATOM 720 C CA . THR A 1 94 ? 10.310 -21.122 -26.151 1.00 65.88 94 THR A CA 1
ATOM 721 C C . THR A 1 94 ? 9.302 -21.342 -27.285 1.00 65.88 94 THR A C 1
ATOM 723 O O . THR A 1 94 ? 9.349 -20.633 -28.290 1.00 65.88 94 THR A O 1
ATOM 726 N N . GLY A 1 95 ? 8.369 -22.288 -27.133 1.00 64.62 95 GLY A N 1
ATOM 727 C CA . GLY A 1 95 ? 7.263 -22.488 -28.073 1.00 64.62 95 GLY A CA 1
ATOM 728 C C . GLY A 1 95 ? 6.326 -21.278 -28.138 1.00 64.62 95 GLY A C 1
ATOM 729 O O . GLY A 1 95 ? 6.067 -20.765 -29.225 1.00 6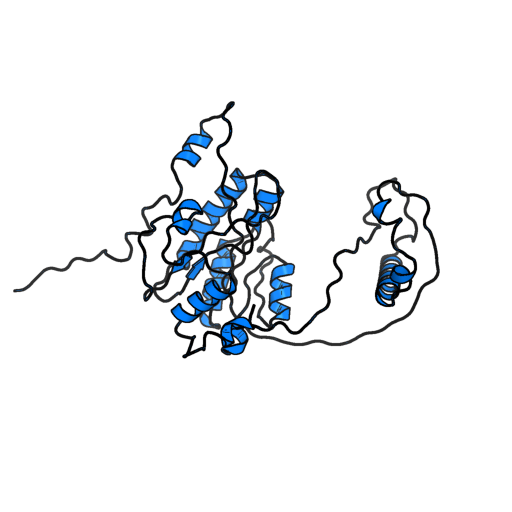4.62 95 GLY A O 1
ATOM 730 N N . MET A 1 96 ? 5.886 -20.778 -26.978 1.00 69.06 96 MET A N 1
ATOM 731 C CA . MET A 1 96 ? 5.039 -19.585 -26.861 1.00 69.06 96 MET A CA 1
ATOM 732 C C . MET A 1 96 ? 5.702 -18.342 -27.471 1.00 69.06 96 MET A C 1
ATOM 734 O O . MET A 1 96 ? 5.069 -17.629 -28.246 1.00 69.06 96 MET A O 1
ATOM 738 N N . LEU A 1 97 ? 6.985 -18.110 -27.177 1.00 64.50 97 LEU A N 1
ATOM 739 C CA . LEU A 1 97 ? 7.746 -16.984 -27.724 1.00 64.50 97 LEU A CA 1
ATOM 740 C C . LEU A 1 97 ? 7.809 -17.026 -29.254 1.00 64.50 97 LEU A C 1
ATOM 742 O O . LEU A 1 97 ? 7.545 -16.022 -29.908 1.00 64.50 97 LEU A O 1
ATOM 746 N N . ARG A 1 98 ? 8.092 -18.193 -29.843 1.00 65.62 98 ARG A N 1
ATOM 747 C CA . ARG A 1 98 ? 8.139 -18.352 -31.307 1.00 65.62 98 ARG A CA 1
ATOM 748 C C . ARG A 1 98 ? 6.779 -18.150 -31.969 1.00 65.62 98 ARG A C 1
ATOM 750 O O . ARG A 1 98 ? 6.726 -17.548 -33.037 1.00 65.62 98 ARG A O 1
ATOM 757 N N . ALA A 1 99 ? 5.696 -18.590 -31.327 1.00 68.12 99 ALA A N 1
ATOM 758 C CA . ALA A 1 99 ? 4.342 -18.299 -31.791 1.00 68.12 99 ALA A CA 1
ATOM 759 C C . ALA A 1 99 ? 4.034 -16.789 -31.751 1.00 68.12 99 ALA A C 1
ATOM 761 O O . ALA A 1 99 ? 3.456 -16.268 -32.701 1.00 68.12 99 ALA A O 1
ATOM 762 N N . ALA A 1 100 ? 4.476 -16.075 -30.709 1.00 65.25 100 ALA A N 1
ATOM 763 C CA . ALA A 1 100 ? 4.310 -14.626 -30.600 1.00 65.25 100 ALA A CA 1
ATOM 764 C C . ALA A 1 100 ? 5.092 -13.856 -31.682 1.00 65.25 100 ALA A C 1
ATOM 766 O O . ALA A 1 100 ? 4.510 -13.012 -32.357 1.00 65.25 100 ALA A O 1
ATOM 767 N N . TYR A 1 101 ? 6.370 -14.186 -31.917 1.00 64.31 101 TYR A N 1
ATOM 768 C CA . TYR A 1 101 ? 7.155 -13.579 -33.005 1.00 64.31 101 TYR A CA 1
ATOM 769 C C . TYR A 1 101 ? 6.502 -13.793 -34.379 1.00 64.31 101 TYR A C 1
ATOM 771 O O . TYR A 1 101 ? 6.344 -12.837 -35.138 1.00 64.31 101 TYR A O 1
ATOM 779 N N . ALA A 1 102 ? 6.064 -15.025 -34.669 1.00 67.94 102 ALA A N 1
ATOM 780 C CA . ALA A 1 102 ? 5.393 -15.361 -35.923 1.00 67.94 102 ALA A CA 1
ATOM 781 C C . ALA A 1 102 ? 4.050 -14.627 -36.096 1.00 67.94 102 ALA A C 1
ATOM 783 O O . ALA A 1 102 ? 3.749 -14.166 -37.194 1.00 67.94 102 ALA A O 1
ATOM 784 N N . TYR A 1 103 ? 3.264 -14.479 -35.023 1.00 66.75 103 TYR A N 1
ATOM 785 C CA . TYR A 1 103 ? 2.002 -13.732 -35.043 1.00 66.75 103 TYR A CA 1
ATOM 786 C C . TYR A 1 103 ? 2.213 -12.232 -35.296 1.00 66.75 103 TYR A C 1
ATOM 788 O O . TYR A 1 103 ? 1.490 -11.632 -36.087 1.00 66.75 103 TYR A O 1
ATOM 796 N N . CYS A 1 104 ? 3.227 -11.629 -34.672 1.00 63.47 104 CYS A N 1
ATOM 797 C CA . CYS A 1 104 ? 3.548 -10.211 -34.844 1.00 63.47 104 CYS A CA 1
ATOM 798 C C . CYS A 1 104 ? 4.223 -9.879 -36.190 1.00 63.47 104 CYS A C 1
ATOM 800 O O . CYS A 1 104 ? 4.540 -8.717 -36.429 1.00 63.47 104 CYS A O 1
ATOM 802 N N . GLY A 1 105 ? 4.490 -10.871 -37.051 1.00 62.97 105 GLY A N 1
ATOM 803 C CA . GLY A 1 105 ? 5.220 -10.679 -38.311 1.00 62.97 105 GLY A CA 1
ATOM 804 C C . GLY A 1 105 ? 6.688 -10.270 -38.131 1.00 62.97 105 GLY A C 1
ATOM 805 O O . GLY A 1 105 ? 7.325 -9.839 -39.091 1.00 62.97 105 GLY A O 1
ATOM 806 N N . LEU A 1 106 ? 7.228 -10.394 -36.914 1.00 55.62 106 LEU A N 1
ATOM 807 C CA . LEU A 1 106 ? 8.602 -10.019 -36.596 1.00 55.62 106 LEU A CA 1
ATOM 808 C C . LEU A 1 106 ? 9.570 -11.064 -37.173 1.00 55.62 106 LEU A C 1
ATOM 810 O O . LEU A 1 106 ? 9.337 -12.268 -37.011 1.00 55.62 106 LEU A O 1
ATOM 814 N N . PRO A 1 107 ? 10.670 -10.651 -37.828 1.00 49.12 107 PRO A N 1
ATOM 815 C CA . PRO A 1 107 ? 11.639 -11.596 -38.356 1.00 49.12 107 PRO A CA 1
ATOM 816 C C . PRO A 1 107 ? 12.320 -12.346 -37.204 1.00 49.12 107 PRO A C 1
ATOM 818 O O . PRO A 1 107 ? 12.699 -11.759 -36.195 1.00 49.12 107 PRO A O 1
ATOM 821 N N . ALA 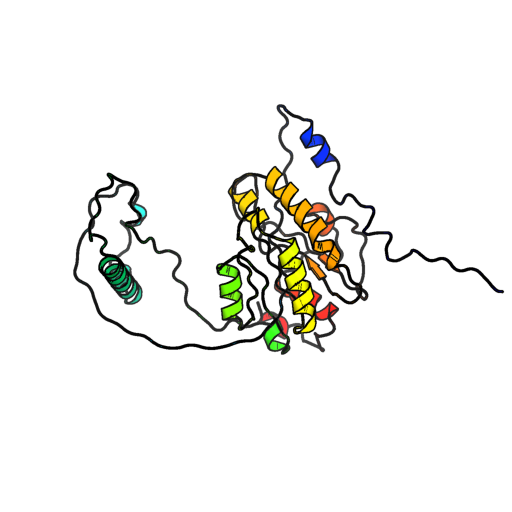A 1 108 ? 12.537 -13.653 -37.374 1.00 43.88 108 ALA A N 1
ATOM 822 C CA . ALA A 1 108 ? 13.171 -14.505 -36.358 1.00 43.88 108 ALA A CA 1
ATOM 823 C C . ALA A 1 108 ? 14.653 -14.159 -36.067 1.00 43.88 108 ALA A C 1
ATOM 825 O O . ALA A 1 108 ? 15.274 -14.785 -35.210 1.00 43.88 108 ALA A O 1
ATOM 826 N N . PHE A 1 109 ? 15.212 -13.183 -36.788 1.00 43.56 109 PHE A N 1
ATOM 827 C CA . PHE A 1 109 ? 16.528 -12.585 -36.596 1.00 43.56 109 PHE A CA 1
ATOM 828 C C . PHE A 1 109 ? 16.437 -11.083 -36.892 1.00 43.56 109 PHE A C 1
ATOM 830 O O . PHE A 1 109 ? 15.836 -10.687 -37.890 1.00 43.56 109 PHE A O 1
ATOM 837 N N . VAL A 1 110 ? 17.056 -10.256 -36.047 1.00 38.94 110 VAL A N 1
ATOM 838 C CA . VAL A 1 110 ? 16.962 -8.788 -36.109 1.00 38.94 110 VAL A CA 1
ATOM 839 C C . VAL A 1 110 ? 18.364 -8.185 -36.145 1.00 38.94 110 VAL A C 1
ATOM 841 O O . VAL A 1 110 ? 19.214 -8.508 -35.315 1.00 38.94 110 VAL A O 1
ATOM 844 N N . SER A 1 111 ? 18.602 -7.284 -37.099 1.00 36.50 111 SER A N 1
ATOM 845 C CA . SER A 1 111 ? 19.817 -6.466 -37.143 1.00 36.50 111 SER A CA 1
ATOM 846 C C . SER A 1 111 ? 19.716 -5.329 -36.125 1.00 36.50 111 SER A C 1
ATOM 848 O O . SER A 1 111 ? 18.782 -4.534 -36.194 1.00 36.50 111 SER A O 1
ATOM 850 N N . LEU A 1 112 ? 20.701 -5.198 -35.228 1.00 40.69 112 LEU A N 1
ATOM 851 C CA . LEU A 1 112 ? 20.794 -4.147 -34.192 1.00 40.69 112 LEU A CA 1
ATOM 852 C C . LEU A 1 112 ? 21.080 -2.728 -34.751 1.00 40.69 112 LEU A C 1
ATOM 854 O O . LEU A 1 112 ? 21.769 -1.926 -34.126 1.00 40.69 112 LEU A O 1
ATOM 858 N N . SER A 1 113 ? 20.585 -2.410 -35.948 1.00 43.28 113 SER A N 1
ATOM 859 C CA . SER A 1 113 ? 20.871 -1.169 -36.679 1.00 43.28 113 SER A CA 1
ATOM 860 C C . SER A 1 113 ? 19.752 -0.121 -36.627 1.00 43.28 113 SER A C 1
ATOM 862 O O . SER A 1 113 ? 19.987 1.011 -37.037 1.00 43.28 113 SER A O 1
ATOM 864 N N . MET A 1 114 ? 18.557 -0.457 -36.126 1.00 38.62 114 MET A N 1
ATOM 865 C CA . MET A 1 114 ? 17.473 0.498 -35.843 1.00 38.62 114 MET A CA 1
ATOM 866 C C . MET A 1 114 ? 16.711 0.102 -34.570 1.00 38.62 114 MET A C 1
ATOM 868 O O . MET A 1 114 ? 16.707 -1.062 -34.180 1.00 38.62 114 MET A O 1
ATOM 872 N N . ALA A 1 115 ? 16.073 1.076 -33.915 1.00 43.91 115 ALA A N 1
ATOM 873 C CA . ALA A 1 115 ? 15.381 0.898 -32.636 1.00 43.91 115 ALA A CA 1
ATOM 874 C C . ALA A 1 115 ? 13.947 0.345 -32.800 1.00 43.91 115 ALA A C 1
ATOM 876 O O . ALA A 1 115 ? 12.974 1.021 -32.467 1.00 43.91 115 ALA A O 1
ATOM 877 N N . GLY A 1 116 ? 13.821 -0.869 -33.341 1.00 48.91 116 GLY A N 1
ATOM 878 C CA . GLY A 1 116 ? 12.565 -1.624 -33.355 1.00 48.91 116 GLY A CA 1
ATOM 879 C C . GLY A 1 116 ? 12.317 -2.371 -32.038 1.00 48.91 116 GLY A C 1
ATOM 880 O O . GLY A 1 116 ? 13.246 -2.692 -31.293 1.00 48.91 116 GLY A O 1
ATOM 881 N N . SER A 1 117 ? 11.049 -2.647 -31.722 1.00 54.00 117 SER A N 1
ATOM 882 C CA . SER A 1 117 ? 10.636 -3.381 -30.515 1.00 54.00 117 SER A CA 1
ATOM 883 C C . SER A 1 117 ? 10.603 -4.896 -30.761 1.00 54.00 117 SER A C 1
ATOM 885 O O . SER A 1 117 ? 9.624 -5.575 -30.453 1.00 54.00 117 SER A O 1
ATOM 887 N N . ASP A 1 118 ? 11.666 -5.424 -31.361 1.00 57.94 118 ASP A N 1
ATOM 888 C CA . ASP A 1 118 ? 11.659 -6.729 -32.035 1.00 57.94 118 ASP A CA 1
ATOM 889 C C . ASP A 1 118 ? 12.094 -7.892 -31.116 1.00 57.94 118 ASP A C 1
ATOM 891 O O . ASP A 1 118 ? 12.582 -8.927 -31.571 1.00 57.94 118 ASP A O 1
ATOM 895 N N . GLY A 1 119 ? 11.962 -7.726 -29.794 1.00 60.47 119 GLY A N 1
ATOM 896 C CA . GLY A 1 119 ? 12.489 -8.650 -28.788 1.00 60.47 119 GLY A CA 1
ATOM 897 C C . GLY A 1 119 ? 11.590 -8.796 -27.561 1.00 60.47 119 GLY A C 1
ATOM 898 O O . GLY A 1 119 ? 11.233 -7.808 -26.925 1.00 60.47 119 GLY A O 1
ATOM 899 N N . ILE A 1 120 ? 11.265 -10.038 -27.188 1.00 63.59 120 ILE A N 1
ATOM 900 C CA . ILE A 1 120 ? 10.466 -10.364 -26.000 1.00 63.59 120 ILE A CA 1
ATOM 901 C C . ILE A 1 120 ? 11.403 -10.851 -24.887 1.00 63.59 120 ILE A C 1
ATOM 903 O O . ILE A 1 120 ? 12.040 -11.896 -25.016 1.00 63.59 120 ILE A O 1
ATOM 907 N N . ILE A 1 121 ? 11.466 -10.115 -23.775 1.00 67.25 121 ILE A N 1
ATOM 908 C CA . ILE A 1 121 ? 12.302 -10.457 -22.613 1.00 67.25 121 ILE A CA 1
ATOM 909 C C . ILE A 1 121 ? 11.419 -11.024 -21.494 1.00 67.25 121 ILE A C 1
ATOM 911 O O . ILE A 1 121 ? 10.725 -10.285 -20.798 1.00 67.25 121 ILE A O 1
ATOM 915 N N . CYS A 1 122 ? 11.467 -12.342 -21.288 1.00 66.69 122 CYS A N 1
ATOM 916 C CA . CYS A 1 122 ? 10.815 -12.994 -20.149 1.00 66.69 122 CYS A CA 1
ATOM 917 C C . CYS A 1 122 ? 11.722 -13.009 -18.908 1.00 66.69 122 CYS A C 1
ATOM 919 O O . CYS A 1 122 ? 12.922 -13.258 -19.004 1.00 66.69 122 CYS A O 1
ATOM 921 N N . ARG A 1 123 ? 11.130 -12.812 -17.724 1.00 68.38 123 ARG A N 1
ATOM 922 C CA . ARG A 1 123 ? 11.780 -12.958 -16.409 1.00 68.38 123 ARG A CA 1
ATOM 923 C C . ARG A 1 123 ? 10.777 -13.457 -15.366 1.00 68.38 123 ARG A C 1
ATOM 925 O O . ARG A 1 123 ? 9.577 -13.358 -15.593 1.00 68.38 123 ARG A O 1
ATOM 932 N N . SER A 1 124 ? 11.276 -13.949 -14.231 1.00 67.44 124 SER A N 1
ATOM 933 C CA . SER A 1 124 ? 10.484 -14.278 -13.030 1.00 67.44 124 SER A CA 1
ATOM 934 C C . SER A 1 124 ? 9.221 -15.133 -13.285 1.00 67.44 124 SER A C 1
ATOM 936 O O . SER A 1 124 ? 8.110 -14.655 -13.054 1.00 67.44 124 SER A O 1
ATOM 938 N N . PRO A 1 125 ? 9.352 -16.391 -13.755 1.00 70.94 125 PRO A N 1
ATOM 939 C CA . PRO A 1 125 ? 8.202 -17.269 -13.970 1.00 70.94 125 PRO A CA 1
ATOM 940 C C . PRO A 1 125 ? 7.462 -17.552 -12.652 1.00 70.94 125 PRO A C 1
ATOM 942 O O . PRO A 1 125 ? 8.028 -18.130 -11.725 1.00 70.94 125 PRO A O 1
ATOM 945 N N . GLY A 1 126 ? 6.190 -17.156 -12.582 1.00 69.94 126 GLY A N 1
ATOM 946 C CA . GLY A 1 126 ? 5.303 -17.400 -11.443 1.00 69.94 126 GLY A CA 1
ATOM 947 C C . GLY A 1 126 ? 4.317 -18.543 -11.695 1.00 69.94 126 GLY A C 1
ATOM 948 O O . GLY A 1 126 ? 3.957 -18.831 -12.836 1.00 69.94 126 GLY A O 1
ATOM 949 N N . THR A 1 127 ? 3.843 -19.174 -10.620 1.00 75.81 127 THR A N 1
ATOM 950 C CA . THR A 1 127 ? 2.736 -20.144 -10.655 1.00 75.81 127 THR A CA 1
ATOM 951 C C . THR A 1 127 ? 1.619 -19.670 -9.734 1.00 75.81 127 THR A C 1
ATOM 953 O O . THR A 1 127 ? 1.886 -19.167 -8.646 1.00 75.81 127 THR A O 1
ATOM 956 N N . VAL A 1 128 ? 0.365 -19.801 -10.173 1.00 75.56 128 VAL A N 1
ATOM 957 C CA . VAL A 1 128 ? -0.792 -19.420 -9.355 1.00 75.56 128 VAL A CA 1
ATOM 958 C C . VAL A 1 128 ? -1.119 -20.546 -8.379 1.00 75.56 128 VAL A C 1
ATOM 960 O O . VAL A 1 128 ? -1.484 -21.646 -8.791 1.00 75.56 128 VAL A O 1
ATOM 963 N N . SER A 1 129 ? -1.031 -20.247 -7.087 1.00 73.62 129 SER A N 1
ATOM 964 C CA . SER A 1 129 ? -1.567 -21.056 -5.992 1.00 73.62 129 SER A CA 1
ATOM 965 C C . SER A 1 129 ? -2.761 -20.348 -5.341 1.00 73.62 129 SER A C 1
ATOM 967 O O . SER A 1 129 ? -2.975 -19.149 -5.530 1.00 73.62 129 SER A O 1
ATOM 969 N N . ALA A 1 130 ? -3.560 -21.086 -4.568 1.00 76.69 130 ALA A N 1
ATOM 970 C CA . ALA A 1 130 ? -4.550 -20.468 -3.692 1.00 76.69 130 ALA A CA 1
ATOM 971 C C . ALA A 1 130 ? -3.828 -19.781 -2.520 1.00 76.69 130 ALA A C 1
ATOM 973 O O . ALA A 1 130 ? -3.097 -20.436 -1.778 1.00 76.69 130 ALA A O 1
ATOM 974 N N . LEU A 1 131 ? -4.038 -18.474 -2.361 1.00 79.69 131 LEU A N 1
ATOM 975 C CA . LEU A 1 131 ? -3.459 -17.685 -1.275 1.00 79.69 131 LEU A CA 1
ATOM 976 C C . LEU A 1 131 ? -4.438 -17.635 -0.082 1.00 79.69 131 LEU A C 1
ATOM 978 O O . LEU A 1 131 ? -5.595 -17.245 -0.277 1.00 79.69 131 LEU A O 1
ATOM 982 N N . PRO A 1 132 ? -4.024 -18.020 1.141 1.00 82.06 132 PRO A N 1
ATOM 983 C CA . PRO A 1 132 ? -4.869 -17.910 2.326 1.00 82.06 132 PRO A CA 1
ATOM 984 C C . PRO A 1 132 ? -4.954 -16.445 2.778 1.00 82.06 132 PRO A C 1
ATOM 986 O O . PRO A 1 132 ? -3.934 -15.801 2.998 1.00 82.06 132 PRO A O 1
ATOM 989 N N . SER A 1 133 ? -6.174 -15.932 2.953 1.00 86.56 133 SER A N 1
ATOM 990 C CA . SER A 1 133 ? -6.443 -14.550 3.373 1.00 86.56 133 SER A CA 1
ATOM 991 C C . SER A 1 133 ? -7.281 -14.524 4.646 1.00 86.56 133 SER A C 1
ATOM 993 O O . SER A 1 133 ? -8.348 -15.141 4.699 1.00 86.56 133 SER A O 1
ATOM 995 N N . LEU A 1 134 ? -6.820 -13.765 5.646 1.00 86.06 134 LEU A N 1
ATOM 996 C CA . LEU A 1 134 ? -7.550 -13.537 6.897 1.00 86.06 134 LEU A CA 1
ATOM 997 C C . LEU A 1 134 ? -8.883 -12.822 6.636 1.00 86.06 134 LEU A C 1
ATOM 999 O O . LEU A 1 134 ? -9.900 -13.161 7.233 1.00 86.06 134 LEU A O 1
ATOM 1003 N N . VAL A 1 135 ? -8.893 -11.871 5.700 1.00 89.75 135 VAL A N 1
ATOM 1004 C CA . VAL A 1 135 ? -10.080 -11.066 5.387 1.00 89.75 135 VAL A CA 1
ATOM 1005 C C . VAL A 1 135 ? -11.157 -11.932 4.718 1.00 89.75 135 VAL A C 1
ATOM 1007 O O . VAL A 1 135 ? -12.312 -11.906 5.133 1.00 89.75 135 VAL A O 1
ATOM 1010 N N . ASN A 1 136 ? -10.772 -12.808 3.780 1.00 89.94 136 ASN A N 1
ATOM 1011 C CA . ASN A 1 136 ? -11.684 -13.809 3.210 1.00 89.94 136 ASN A CA 1
ATOM 1012 C C . ASN A 1 136 ? -12.146 -14.848 4.248 1.00 89.94 136 ASN A C 1
ATOM 1014 O O . ASN A 1 136 ? -13.291 -15.294 4.189 1.00 89.94 136 ASN A O 1
ATOM 1018 N N . HIS A 1 137 ? -11.277 -15.251 5.184 1.00 88.94 137 HIS A N 1
ATOM 1019 C CA . HIS A 1 137 ? -11.614 -16.203 6.249 1.00 88.94 137 HIS A CA 1
ATOM 1020 C C . HIS A 1 137 ? -12.676 -15.649 7.210 1.00 88.94 137 HIS A C 1
ATOM 1022 O O . HIS A 1 137 ? -13.603 -16.369 7.574 1.00 88.94 137 HIS A O 1
ATOM 1028 N N . LEU A 1 138 ? -12.593 -14.356 7.536 1.00 88.06 138 LEU A N 1
ATOM 1029 C CA . LEU A 1 138 ? -13.605 -13.610 8.292 1.00 88.06 138 LEU A CA 1
ATOM 1030 C C . LEU A 1 138 ? -14.906 -13.364 7.498 1.00 88.06 138 LEU A C 1
ATOM 1032 O O . LEU A 1 138 ? -15.840 -12.765 8.019 1.00 88.06 138 LEU A O 1
ATOM 1036 N N . GLY A 1 139 ? -14.979 -13.794 6.232 1.00 90.69 139 GLY A N 1
ATOM 1037 C CA . GLY A 1 139 ? -16.118 -13.554 5.339 1.00 90.69 139 GLY A CA 1
ATOM 1038 C C . GLY A 1 139 ? -16.235 -12.112 4.831 1.00 90.69 139 GLY A C 1
ATOM 1039 O O . GLY A 1 139 ? -17.151 -11.822 4.059 1.00 90.69 139 GLY A O 1
ATOM 1040 N N . LEU A 1 140 ? -15.305 -11.243 5.236 1.00 90.88 140 LEU A N 1
ATOM 1041 C CA . LEU A 1 140 ? -15.284 -9.818 4.941 1.00 90.88 140 LEU A CA 1
ATOM 1042 C C . LEU A 1 140 ? -14.950 -9.536 3.485 1.00 90.88 140 LEU A C 1
ATOM 1044 O O . LEU A 1 140 ? -14.279 -10.293 2.772 1.00 90.88 140 LEU A O 1
ATOM 1048 N N . LYS A 1 141 ? -15.348 -8.347 3.067 1.00 94.50 141 LYS A N 1
ATOM 1049 C CA . LYS A 1 141 ? -15.038 -7.806 1.768 1.00 94.50 141 LYS A CA 1
ATOM 1050 C C . LYS A 1 141 ? -13.684 -7.062 1.802 1.00 94.50 141 LYS A C 1
ATOM 1052 O O . LYS A 1 141 ? -13.665 -5.883 2.111 1.00 94.50 141 LYS A O 1
ATOM 1057 N N . ALA A 1 142 ? -12.608 -7.718 1.301 1.00 96.31 142 ALA A N 1
ATOM 1058 C CA . ALA A 1 142 ? -11.299 -7.223 0.733 1.00 96.31 142 ALA A CA 1
ATOM 1059 C C . ALA A 1 142 ? -11.038 -7.046 -0.873 1.00 96.31 142 ALA A C 1
ATOM 1061 O O . ALA A 1 142 ? -11.287 -7.979 -1.605 1.00 96.31 142 ALA A O 1
ATOM 1062 N N . ALA A 1 143 ? -10.610 -5.879 -1.453 1.00 97.62 143 ALA A N 1
ATOM 1063 C CA . ALA A 1 143 ? -10.575 -5.230 -2.837 1.00 97.62 143 ALA A CA 1
ATOM 1064 C C . ALA A 1 143 ? -9.934 -3.810 -2.962 1.00 97.62 143 ALA A C 1
ATOM 1066 O O . ALA A 1 143 ? -9.766 -3.079 -1.984 1.00 97.62 143 ALA A O 1
ATOM 1067 N N . VAL A 1 144 ? -9.524 -3.432 -4.178 1.00 98.25 144 VAL A N 1
ATOM 1068 C CA . VAL A 1 144 ? -8.355 -2.561 -4.392 1.00 98.25 144 VAL A CA 1
ATOM 1069 C C . VAL A 1 144 ? -8.622 -1.355 -5.298 1.00 98.25 144 VAL A C 1
ATOM 1071 O O . VAL A 1 144 ? -9.036 -1.539 -6.436 1.00 98.25 144 VAL A O 1
ATOM 1074 N N . VAL A 1 145 ? -8.281 -0.144 -4.836 1.00 98.25 145 VAL A N 1
ATOM 1075 C CA . VAL A 1 145 ? -8.206 1.103 -5.625 1.00 98.25 145 VAL A CA 1
ATOM 1076 C C . VAL A 1 145 ? -6.739 1.365 -5.998 1.00 98.25 145 VAL A C 1
ATOM 1078 O O . VAL A 1 145 ? -5.992 1.977 -5.233 1.00 98.25 145 VAL A O 1
ATOM 1081 N N . ALA A 1 146 ? -6.295 0.886 -7.164 1.00 95.81 146 ALA A N 1
ATOM 1082 C CA . ALA A 1 146 ? -4.884 0.934 -7.570 1.00 95.81 146 ALA A CA 1
ATOM 1083 C C . ALA A 1 146 ? -4.682 1.257 -9.057 1.00 95.81 146 ALA A C 1
ATOM 1085 O O . ALA A 1 146 ? -5.563 1.047 -9.886 1.00 95.81 146 ALA A O 1
ATOM 1086 N N . GLY A 1 147 ? -3.474 1.735 -9.375 1.00 92.38 147 GLY A N 1
ATOM 1087 C CA . GLY A 1 147 ? -2.987 1.930 -10.747 1.00 92.38 147 GLY A CA 1
ATOM 1088 C C . GLY A 1 147 ? -1.935 0.918 -11.214 1.00 92.38 147 GLY A C 1
ATOM 1089 O O . GLY A 1 147 ? -1.525 0.947 -12.367 1.00 92.38 147 GLY A O 1
ATOM 1090 N N . GLU A 1 148 ? -1.457 0.039 -10.326 1.00 92.69 148 GLU A N 1
ATOM 1091 C CA . GLU A 1 148 ? -0.379 -0.908 -10.636 1.00 92.69 148 GLU A CA 1
ATOM 1092 C C . GLU A 1 148 ? -0.922 -2.319 -10.888 1.00 92.69 148 GLU A C 1
ATOM 1094 O O . GLU A 1 148 ? -1.591 -2.897 -10.026 1.00 92.69 148 GLU A O 1
ATOM 1099 N N . GLU A 1 149 ? -0.559 -2.906 -12.033 1.00 92.06 149 GLU A N 1
ATOM 1100 C CA . GLU A 1 149 ? -1.005 -4.248 -12.435 1.00 92.06 149 GLU A CA 1
ATOM 1101 C C . GLU A 1 149 ? -0.601 -5.348 -11.447 1.00 92.06 149 GLU A C 1
ATOM 1103 O O . GLU A 1 149 ? -1.360 -6.292 -11.251 1.00 92.06 149 GLU A O 1
ATOM 1108 N N . THR A 1 150 ? 0.555 -5.235 -10.782 1.00 91.19 150 THR A N 1
ATOM 1109 C CA . THR A 1 150 ? 1.005 -6.196 -9.760 1.00 91.19 150 THR A CA 1
ATOM 1110 C C . THR A 1 150 ? -0.005 -6.301 -8.617 1.00 91.19 150 THR A C 1
ATOM 1112 O O . THR A 1 150 ? -0.406 -7.396 -8.221 1.00 91.19 150 THR A O 1
ATOM 1115 N N . ILE A 1 151 ? -0.463 -5.150 -8.120 1.00 94.12 151 ILE A N 1
ATOM 1116 C CA . ILE A 1 151 ? -1.365 -5.042 -6.969 1.00 94.12 151 ILE A CA 1
ATOM 1117 C C . ILE A 1 151 ? -2.797 -5.424 -7.369 1.00 94.12 151 ILE A C 1
ATOM 1119 O O . ILE A 1 151 ? -3.468 -6.156 -6.642 1.00 94.12 151 ILE A O 1
ATOM 1123 N N . LEU A 1 152 ? -3.243 -5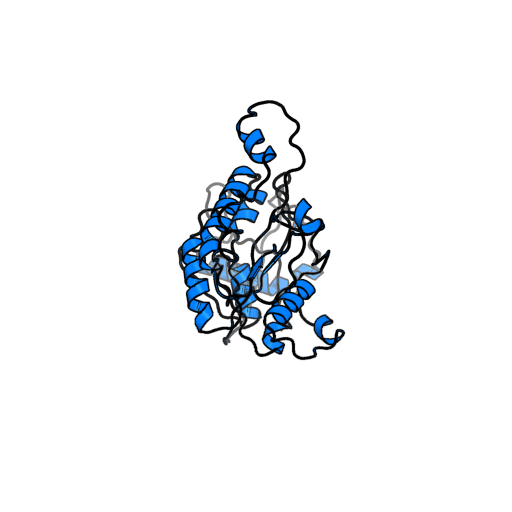.027 -8.567 1.00 94.06 152 LEU A N 1
ATOM 1124 C CA . LEU A 1 152 ? -4.514 -5.480 -9.148 1.00 94.06 152 LEU A CA 1
ATOM 1125 C C . LEU A 1 152 ? -4.501 -6.992 -9.460 1.00 94.06 152 LEU A C 1
ATOM 1127 O O . LEU A 1 152 ? -5.521 -7.667 -9.336 1.00 94.06 152 LEU A O 1
ATOM 1131 N N . GLY A 1 153 ? -3.349 -7.558 -9.819 1.00 92.19 153 GLY A N 1
ATOM 1132 C CA . GLY A 1 153 ? -3.153 -8.995 -10.002 1.00 92.19 153 GLY A CA 1
ATOM 1133 C C . GLY A 1 153 ? -3.297 -9.762 -8.688 1.00 92.19 153 GLY A C 1
ATOM 1134 O O . GLY A 1 153 ? -4.080 -10.710 -8.616 1.00 92.19 153 GLY A O 1
ATOM 1135 N N . LEU A 1 154 ? -2.615 -9.314 -7.629 1.00 91.62 154 LEU A N 1
ATOM 1136 C CA . LEU A 1 154 ? -2.754 -9.874 -6.278 1.00 91.62 154 LEU A CA 1
ATOM 1137 C C . LEU A 1 154 ? -4.202 -9.792 -5.773 1.00 91.62 154 LEU A C 1
ATOM 1139 O O . LEU A 1 154 ? -4.709 -10.778 -5.238 1.00 91.62 154 LEU A O 1
ATOM 1143 N N . ALA A 1 155 ? -4.899 -8.682 -6.038 1.00 93.56 155 ALA A N 1
ATOM 1144 C CA . ALA A 1 155 ? -6.332 -8.548 -5.782 1.00 93.56 155 ALA A CA 1
ATOM 1145 C C . ALA A 1 155 ? -7.128 -9.697 -6.421 1.00 93.56 155 ALA A C 1
ATOM 1147 O O . ALA A 1 155 ? -7.772 -10.503 -5.745 1.00 93.56 155 ALA A O 1
ATOM 1148 N N . ASN A 1 156 ? -7.007 -9.831 -7.741 1.00 92.62 156 ASN A N 1
ATOM 1149 C CA . ASN A 1 156 ? -7.723 -10.833 -8.518 1.00 92.62 156 ASN A CA 1
ATOM 1150 C C . ASN A 1 156 ? -7.356 -12.276 -8.115 1.00 92.62 156 ASN A C 1
ATOM 1152 O O . ASN A 1 156 ? -8.193 -13.176 -8.246 1.00 92.62 156 ASN A O 1
ATOM 1156 N N . LEU A 1 157 ? -6.152 -12.522 -7.576 1.00 91.25 157 LEU A N 1
ATOM 1157 C CA . LEU A 1 157 ? -5.737 -13.811 -6.998 1.00 91.25 157 LEU A CA 1
ATOM 1158 C C . LEU A 1 157 ? -6.367 -14.103 -5.633 1.00 91.25 157 LEU A C 1
ATOM 1160 O O . LEU A 1 157 ? -6.752 -15.245 -5.367 1.00 91.25 157 LEU A O 1
ATOM 1164 N N . LEU A 1 158 ? -6.547 -13.083 -4.806 1.00 91.31 158 LEU A N 1
ATOM 1165 C CA . LEU A 1 158 ? -7.239 -13.189 -3.524 1.00 91.31 158 LEU A CA 1
ATOM 1166 C C . LEU A 1 158 ? -8.777 -13.141 -3.690 1.00 91.31 158 LEU A C 1
ATOM 1168 O O . LEU A 1 158 ? -9.518 -13.347 -2.734 1.00 91.31 158 LEU A O 1
ATOM 1172 N N . GLY A 1 159 ? -9.268 -12.962 -4.923 1.00 93.00 159 GLY A N 1
ATOM 1173 C CA . GLY A 1 159 ? -10.696 -12.923 -5.273 1.00 93.00 159 GLY A CA 1
ATOM 1174 C C . GLY A 1 159 ? -11.344 -11.554 -5.057 1.00 93.00 159 GLY A C 1
ATOM 1175 O O . GLY A 1 159 ? -12.569 -11.434 -5.105 1.00 93.00 159 GLY A O 1
ATOM 1176 N N . TYR A 1 160 ? -10.502 -10.560 -4.818 1.00 95.69 160 TYR A N 1
ATOM 1177 C CA . TYR A 1 160 ? -10.812 -9.205 -4.431 1.00 95.69 160 TYR A CA 1
ATOM 1178 C C . TYR A 1 160 ? -11.288 -8.372 -5.635 1.00 95.69 160 TYR A C 1
ATOM 1180 O O . TYR A 1 160 ? -10.781 -8.547 -6.741 1.00 95.69 160 TYR A O 1
ATOM 1188 N N . GLN A 1 161 ? -12.238 -7.450 -5.436 1.00 97.94 161 GLN A N 1
ATOM 1189 C CA . GLN A 1 161 ? -12.661 -6.515 -6.492 1.00 97.94 161 GLN A CA 1
ATOM 1190 C C . GLN A 1 161 ? -11.473 -5.610 -6.903 1.00 97.94 161 GLN A C 1
ATOM 1192 O O . GLN A 1 161 ? -10.536 -5.361 -6.137 1.00 97.94 161 GLN A O 1
ATOM 1197 N N . THR A 1 162 ? -11.493 -5.101 -8.128 1.00 97.88 162 THR A N 1
ATOM 1198 C CA . THR A 1 162 ? -10.505 -4.127 -8.609 1.00 97.88 162 THR A CA 1
ATOM 1199 C C . THR A 1 162 ? -11.203 -2.862 -9.078 1.00 97.88 162 THR A C 1
ATOM 1201 O O . THR A 1 162 ? -12.177 -2.924 -9.825 1.00 97.88 162 THR A O 1
ATOM 1204 N N . LEU A 1 163 ? -10.716 -1.716 -8.617 1.00 97.19 163 LEU A N 1
ATOM 1205 C CA . LEU A 1 163 ? -11.260 -0.388 -8.862 1.00 97.19 163 LEU A CA 1
ATOM 1206 C C . LEU A 1 163 ? -10.163 0.452 -9.519 1.00 97.19 163 LEU A C 1
ATOM 1208 O O . LEU A 1 163 ? -9.154 0.788 -8.896 1.00 97.19 163 LEU A O 1
ATOM 1212 N N . ARG A 1 164 ? -10.357 0.749 -10.804 1.00 94.38 164 ARG A N 1
ATOM 1213 C CA . ARG A 1 164 ? -9.402 1.466 -11.647 1.00 94.38 164 ARG A CA 1
ATOM 1214 C C . ARG A 1 164 ? -10.111 2.557 -12.444 1.00 94.38 164 ARG A C 1
ATOM 1216 O O . ARG A 1 164 ? -11.259 2.389 -12.839 1.00 94.38 164 ARG A O 1
ATOM 1223 N N . ASP A 1 165 ? -9.378 3.630 -12.691 1.00 95.50 165 ASP A N 1
ATOM 1224 C CA . ASP A 1 165 ? -9.686 4.735 -13.593 1.00 95.50 165 ASP A CA 1
ATOM 1225 C C . ASP A 1 165 ? -8.424 4.976 -14.444 1.00 95.50 165 ASP A C 1
ATOM 1227 O O . ASP A 1 165 ? -7.316 4.717 -13.965 1.00 95.50 165 ASP A O 1
ATOM 1231 N N . ASP A 1 166 ? -8.542 5.470 -15.678 1.00 93.56 166 ASP A N 1
ATOM 1232 C CA . ASP A 1 166 ? -7.375 5.717 -16.546 1.00 93.56 166 ASP A CA 1
ATOM 1233 C C . ASP A 1 166 ? -6.409 6.764 -15.958 1.00 93.56 166 ASP A C 1
ATOM 1235 O O . ASP A 1 166 ? -5.216 6.767 -16.260 1.00 93.56 166 ASP A O 1
ATOM 1239 N N . ARG A 1 167 ? -6.897 7.614 -15.045 1.00 95.69 167 ARG A N 1
ATOM 1240 C CA . ARG A 1 167 ? -6.097 8.598 -14.294 1.00 95.69 167 ARG A CA 1
ATOM 1241 C C . ARG A 1 167 ? -5.275 7.983 -13.153 1.00 95.69 167 ARG A C 1
ATOM 1243 O O . ARG A 1 167 ? -4.475 8.672 -12.510 1.00 95.69 167 ARG A O 1
ATOM 1250 N N . PHE A 1 168 ? -5.453 6.692 -12.868 1.00 95.88 168 PHE A N 1
ATOM 1251 C CA . PHE A 1 168 ? -4.681 5.967 -11.860 1.00 95.88 168 PHE A CA 1
ATOM 1252 C C . PHE A 1 168 ? -3.401 5.414 -12.489 1.00 95.88 168 PHE A C 1
ATOM 1254 O O . PHE A 1 168 ? -3.267 4.210 -12.692 1.00 95.88 168 PHE A O 1
ATOM 1261 N N . SER A 1 169 ? -2.437 6.289 -12.771 1.00 93.38 169 SER A N 1
ATOM 1262 C CA . SER A 1 169 ? -1.099 5.848 -13.164 1.00 93.38 169 SER A CA 1
ATOM 1263 C C . SER A 1 169 ? -0.398 5.088 -12.021 1.00 93.38 169 SER A C 1
ATOM 1265 O O . SER A 1 169 ? -0.775 5.160 -10.840 1.00 93.38 169 SER A O 1
ATOM 1267 N N . SER A 1 170 ? 0.661 4.359 -12.373 1.00 89.69 170 SER A N 1
ATOM 1268 C CA . SER A 1 170 ? 1.648 3.815 -11.433 1.00 89.69 170 SER A CA 1
ATOM 1269 C C . SER A 1 170 ? 2.820 4.782 -11.189 1.00 89.69 170 SER A C 1
ATOM 1271 O O . SER A 1 170 ? 3.867 4.357 -10.710 1.00 89.69 170 SER A O 1
ATOM 1273 N N . LEU A 1 171 ? 2.668 6.060 -11.554 1.00 93.88 171 LEU A N 1
ATOM 1274 C CA . LEU A 1 171 ? 3.713 7.087 -11.569 1.00 93.88 171 LEU A CA 1
ATOM 1275 C C . LEU A 1 171 ? 3.412 8.213 -10.552 1.00 93.88 171 LEU A C 1
ATOM 1277 O O . LEU A 1 171 ? 2.307 8.267 -10.002 1.00 93.88 171 LEU A O 1
ATOM 1281 N N . PRO A 1 172 ? 4.366 9.127 -10.278 1.00 93.56 172 PRO A N 1
ATOM 1282 C CA . PRO A 1 172 ? 4.172 10.249 -9.347 1.00 93.56 172 PRO A CA 1
ATOM 1283 C C . PRO A 1 172 ? 3.055 11.242 -9.718 1.00 93.56 172 PRO A C 1
ATOM 1285 O O . PRO A 1 172 ? 2.611 12.012 -8.867 1.00 93.56 172 PRO A O 1
ATOM 1288 N N . ASP A 1 173 ? 2.589 11.238 -10.969 1.00 94.75 173 ASP A N 1
ATOM 1289 C CA . ASP A 1 173 ? 1.530 12.121 -11.470 1.00 94.75 173 ASP A CA 1
ATOM 1290 C C . ASP A 1 173 ? 0.102 11.663 -11.112 1.00 94.75 173 ASP A C 1
ATOM 1292 O O . ASP A 1 173 ? -0.812 12.489 -11.147 1.00 94.75 173 ASP A O 1
ATOM 1296 N N . THR A 1 174 ? -0.083 10.395 -10.707 1.00 96.44 174 THR A N 1
ATOM 1297 C CA . THR A 1 174 ? -1.382 9.736 -10.460 1.00 96.44 174 THR A CA 1
ATOM 1298 C C . THR A 1 174 ? -2.426 10.637 -9.792 1.00 96.44 174 THR A C 1
ATOM 1300 O O . THR A 1 174 ? -2.141 11.369 -8.845 1.00 96.44 174 THR A O 1
ATOM 1303 N N . ASP A 1 175 ? -3.684 10.524 -10.221 1.00 97.81 175 ASP A N 1
ATOM 1304 C CA . ASP A 1 175 ? -4.809 11.240 -9.609 1.00 97.81 175 ASP A CA 1
ATOM 1305 C C . ASP A 1 175 ? -5.170 10.630 -8.237 1.00 97.81 175 ASP A C 1
ATOM 1307 O O . ASP A 1 175 ? -5.954 9.685 -8.139 1.00 97.81 175 ASP A O 1
ATOM 1311 N N . ILE A 1 176 ? -4.525 11.123 -7.171 1.00 97.81 176 ILE A N 1
ATOM 1312 C CA . ILE A 1 176 ? -4.747 10.667 -5.786 1.00 97.81 176 ILE A CA 1
ATOM 1313 C C . ILE A 1 176 ? -6.134 11.091 -5.293 1.00 97.81 176 ILE A C 1
ATOM 1315 O O . ILE A 1 176 ? -6.806 10.325 -4.608 1.00 97.81 176 ILE A O 1
ATOM 1319 N N . ASP A 1 177 ? -6.575 12.288 -5.662 1.00 97.81 177 ASP A N 1
ATOM 1320 C CA . ASP A 1 177 ? -7.825 12.883 -5.198 1.00 97.81 177 ASP A CA 1
ATOM 1321 C C . ASP A 1 177 ? -9.029 12.059 -5.696 1.00 97.81 177 ASP A C 1
ATOM 1323 O O . ASP A 1 177 ? -9.889 11.657 -4.909 1.00 97.81 177 ASP A O 1
ATOM 1327 N N . THR A 1 178 ? -9.015 11.638 -6.966 1.00 98.00 178 THR A N 1
ATOM 1328 C CA . THR A 1 178 ? -9.995 10.675 -7.494 1.00 98.00 178 THR A CA 1
ATOM 1329 C C . THR A 1 178 ? -9.848 9.285 -6.869 1.00 98.00 178 THR A C 1
ATOM 1331 O O . THR A 1 178 ? -10.862 8.631 -6.621 1.00 98.00 178 THR A O 1
ATOM 1334 N N . LYS A 1 179 ? -8.635 8.803 -6.552 1.00 98.31 179 LYS A N 1
ATOM 1335 C CA . LYS A 1 179 ? -8.488 7.537 -5.801 1.00 98.31 179 LYS A CA 1
ATOM 1336 C C . LYS A 1 179 ? -9.166 7.619 -4.426 1.00 98.31 179 LYS A C 1
ATOM 1338 O O . LYS A 1 179 ? -9.798 6.650 -4.002 1.00 98.31 179 LYS A O 1
ATOM 1343 N N . VAL A 1 180 ? -9.109 8.770 -3.756 1.00 97.69 180 VAL A N 1
ATOM 1344 C CA . VAL A 1 180 ? -9.821 9.020 -2.491 1.00 97.69 180 VAL A CA 1
ATOM 1345 C C . VAL A 1 180 ? -11.339 9.122 -2.703 1.00 97.69 180 VAL A C 1
ATOM 1347 O O . VAL A 1 180 ? -12.096 8.552 -1.918 1.00 97.69 180 VAL A O 1
ATOM 1350 N N . GLU A 1 181 ? -11.820 9.709 -3.803 1.00 97.56 181 GLU A N 1
ATOM 1351 C CA . GLU A 1 181 ? -13.248 9.626 -4.151 1.00 97.56 181 GLU A CA 1
ATOM 1352 C C . GLU A 1 181 ? -13.732 8.183 -4.370 1.00 97.56 181 GLU A C 1
ATOM 1354 O O . GLU A 1 181 ? -14.809 7.817 -3.900 1.00 97.56 181 GLU A O 1
ATOM 1359 N N . TYR A 1 182 ? -12.973 7.357 -5.098 1.00 98.06 182 TYR A N 1
ATOM 1360 C CA . TYR A 1 182 ? -13.309 5.942 -5.317 1.00 98.06 182 TYR A CA 1
ATOM 1361 C C . TYR A 1 182 ? -13.300 5.161 -3.994 1.00 98.06 182 TYR A C 1
ATOM 1363 O O . TYR A 1 182 ? -14.179 4.332 -3.763 1.00 98.06 182 TYR A O 1
ATOM 1371 N N . THR A 1 183 ? -12.365 5.489 -3.100 1.00 97.88 183 THR A N 1
ATOM 1372 C CA . THR A 1 183 ? -12.279 4.966 -1.727 1.00 97.88 183 THR A CA 1
ATOM 1373 C C . THR A 1 183 ? -13.557 5.289 -0.932 1.00 97.88 183 THR A C 1
ATOM 1375 O O . THR A 1 183 ? -14.191 4.380 -0.401 1.00 97.88 183 THR A O 1
ATOM 1378 N N . LEU A 1 184 ? -14.009 6.551 -0.934 1.00 96.06 184 LEU A N 1
ATOM 1379 C CA . LEU A 1 184 ? -15.254 6.998 -0.280 1.00 96.06 184 LEU A CA 1
ATOM 1380 C C . LEU A 1 184 ? -16.545 6.440 -0.903 1.00 96.06 184 LEU A C 1
ATOM 1382 O O . LEU A 1 184 ? -17.569 6.337 -0.223 1.00 96.06 184 LEU A O 1
ATOM 1386 N N . LYS A 1 185 ? -16.529 6.106 -2.196 1.00 97.25 185 LYS A N 1
ATOM 1387 C CA . LYS A 1 185 ? -17.666 5.468 -2.879 1.00 97.25 185 LYS A CA 1
ATOM 1388 C C . LYS A 1 185 ? -17.761 3.990 -2.494 1.00 97.25 185 LYS A C 1
ATOM 1390 O O . LYS A 1 185 ? -18.837 3.538 -2.116 1.00 97.25 185 LYS A O 1
ATOM 1395 N N . ALA A 1 186 ? -16.640 3.269 -2.503 1.00 97.06 186 ALA A N 1
ATOM 1396 C CA . ALA A 1 186 ? -16.599 1.852 -2.150 1.00 97.06 186 ALA A CA 1
ATOM 1397 C C . ALA A 1 186 ? -16.801 1.580 -0.638 1.00 97.06 186 ALA A C 1
ATOM 1399 O O . ALA A 1 186 ? -17.337 0.528 -0.294 1.00 97.06 186 ALA A O 1
ATOM 1400 N N . LEU A 1 187 ? -16.541 2.565 0.244 1.00 94.88 187 LEU A N 1
ATOM 1401 C CA . LEU A 1 187 ? -16.909 2.567 1.683 1.00 94.88 187 LEU A CA 1
ATOM 1402 C C . LEU A 1 187 ? -18.402 2.331 1.975 1.00 94.88 187 LEU A C 1
ATOM 1404 O O . LEU A 1 187 ? -18.786 2.197 3.131 1.00 94.88 187 LEU A O 1
ATOM 1408 N N . ARG A 1 188 ? -19.250 2.269 0.945 1.00 93.81 188 ARG A N 1
ATOM 1409 C CA . ARG A 1 188 ? -20.704 2.080 1.047 1.00 93.81 188 ARG A CA 1
ATOM 1410 C C . ARG A 1 188 ? -21.171 0.667 0.684 1.00 93.81 188 ARG A C 1
ATOM 1412 O O . ARG A 1 188 ? -22.340 0.351 0.880 1.00 93.81 188 ARG A O 1
ATOM 1419 N N . GLU A 1 189 ? -20.293 -0.161 0.117 1.00 93.44 189 GLU A N 1
ATOM 1420 C CA . GLU A 1 189 ? -20.644 -1.461 -0.483 1.00 93.44 189 GLU A CA 1
ATOM 1421 C C . GLU A 1 189 ? -19.838 -2.642 0.092 1.00 93.44 189 GLU A C 1
ATOM 1423 O O . GLU A 1 189 ? -20.230 -3.805 -0.072 1.00 93.44 189 GLU A O 1
ATOM 1428 N N . TYR A 1 190 ? -18.724 -2.354 0.769 1.00 95.25 190 TYR A N 1
ATOM 1429 C CA . TYR A 1 190 ? -17.683 -3.294 1.187 1.00 95.25 190 TYR A CA 1
ATOM 1430 C C . TYR A 1 190 ? -17.049 -2.841 2.534 1.00 95.25 190 TYR A C 1
ATOM 1432 O O . TYR A 1 190 ? -17.381 -1.761 3.014 1.00 95.25 190 TYR A O 1
ATOM 1440 N N . ASP A 1 191 ? -16.143 -3.623 3.152 1.00 93.81 191 ASP A N 1
ATOM 1441 C CA . ASP A 1 191 ? -15.863 -3.506 4.605 1.00 93.81 191 ASP A CA 1
ATOM 1442 C C . ASP A 1 191 ? -14.539 -2.792 5.053 1.00 93.81 191 ASP A C 1
ATOM 1444 O O . ASP A 1 191 ? -14.444 -2.416 6.216 1.00 93.81 191 ASP A O 1
ATOM 1448 N N . LEU A 1 192 ? -13.512 -2.593 4.199 1.00 95.81 192 LEU A N 1
ATOM 1449 C CA . LEU A 1 192 ? -12.182 -1.947 4.471 1.00 95.81 192 LEU A CA 1
ATOM 1450 C C . LEU A 1 192 ? -11.469 -1.620 3.113 1.00 95.81 192 LEU A C 1
ATOM 1452 O O . LEU A 1 192 ? -11.848 -2.276 2.186 1.00 95.81 192 LEU A O 1
ATOM 1456 N N . VAL A 1 193 ? -10.478 -0.732 2.841 1.00 97.94 193 VAL A N 1
ATOM 1457 C CA . VAL A 1 193 ? -10.182 -0.260 1.418 1.00 97.94 193 VAL A CA 1
ATOM 1458 C C . VAL A 1 193 ? -8.744 -0.295 0.794 1.00 97.94 193 VAL A C 1
ATOM 1460 O O . VAL A 1 193 ? -7.912 0.486 1.214 1.00 97.94 193 VAL A O 1
ATOM 1463 N N . PHE A 1 194 ? -8.383 -1.052 -0.278 1.00 97.81 194 PHE A N 1
ATOM 1464 C CA . PHE A 1 194 ? -6.951 -1.146 -0.748 1.00 97.81 194 PHE A CA 1
ATOM 1465 C C . PHE A 1 194 ? -6.605 0.002 -1.708 1.00 97.81 194 PHE A C 1
ATOM 1467 O O . PHE A 1 194 ? -6.279 -0.210 -2.872 1.00 97.81 194 PHE A O 1
ATOM 1474 N N . LEU A 1 195 ? -6.683 1.233 -1.187 1.00 98.06 195 LEU A N 1
ATOM 1475 C CA . LEU A 1 195 ? -6.118 2.455 -1.758 1.00 98.06 195 LEU A CA 1
ATOM 1476 C C . LEU A 1 195 ? -4.593 2.327 -1.862 1.00 98.06 195 LEU A C 1
ATOM 1478 O O . LEU A 1 195 ? -3.909 2.317 -0.843 1.00 98.06 195 LEU A O 1
ATOM 1482 N N . HIS A 1 196 ? -4.080 2.253 -3.094 1.00 97.94 196 HIS A N 1
ATOM 1483 C CA . HIS A 1 196 ? -2.657 2.081 -3.383 1.00 97.94 196 HIS A CA 1
ATOM 1484 C C . HIS A 1 196 ? -2.057 3.220 -4.224 1.00 97.94 196 HIS A C 1
ATOM 1486 O O . HIS A 1 196 ? -2.572 3.618 -5.283 1.00 97.94 196 HIS A O 1
ATOM 1492 N N . ILE A 1 197 ? -0.910 3.727 -3.759 1.00 97.00 197 ILE A N 1
ATOM 1493 C CA . ILE A 1 197 ? -0.221 4.894 -4.319 1.00 97.00 197 ILE A CA 1
ATOM 1494 C C . ILE A 1 197 ? 1.260 4.556 -4.543 1.00 97.00 197 ILE A C 1
ATOM 1496 O O . ILE A 1 197 ? 2.071 4.669 -3.631 1.00 97.00 197 ILE A O 1
ATOM 1500 N N . LYS A 1 198 ? 1.606 4.160 -5.778 1.00 95.69 198 LYS A N 1
ATOM 1501 C CA . LYS A 1 198 ? 2.947 3.669 -6.151 1.00 95.69 198 LYS A CA 1
ATOM 1502 C C . LYS A 1 198 ? 4.028 4.751 -6.268 1.00 95.69 198 LYS A C 1
ATOM 1504 O O . LYS A 1 198 ? 5.207 4.472 -6.084 1.00 95.69 198 LYS A O 1
ATOM 1509 N N . GLY A 1 199 ? 3.642 5.989 -6.578 1.00 95.12 199 GLY A N 1
ATOM 1510 C CA . GLY A 1 199 ? 4.583 7.051 -6.948 1.00 95.12 199 GLY A CA 1
ATOM 1511 C C . GLY A 1 199 ? 5.755 7.333 -5.979 1.00 95.12 199 GLY A C 1
ATOM 1512 O O . GLY A 1 199 ? 6.833 7.631 -6.490 1.00 95.12 199 GLY A O 1
ATOM 1513 N N . PRO A 1 200 ? 5.634 7.222 -4.634 1.00 95.44 200 PRO A N 1
ATOM 1514 C CA . PRO A 1 200 ? 6.764 7.495 -3.735 1.00 95.44 200 PRO A CA 1
ATOM 1515 C C . PRO A 1 200 ? 7.933 6.514 -3.900 1.00 95.44 200 PRO A C 1
ATOM 1517 O O . PRO A 1 200 ? 9.085 6.906 -3.720 1.00 95.44 200 PRO A O 1
ATOM 1520 N N . ASP A 1 201 ? 7.646 5.266 -4.280 1.00 95.50 201 ASP A N 1
ATOM 1521 C CA . ASP A 1 201 ? 8.651 4.245 -4.592 1.00 95.50 201 ASP A CA 1
ATOM 1522 C C . ASP A 1 201 ? 9.368 4.548 -5.916 1.00 95.50 201 ASP A C 1
ATOM 1524 O O . ASP A 1 201 ? 10.595 4.485 -5.983 1.00 95.50 201 ASP A O 1
ATOM 1528 N N . ILE A 1 202 ? 8.622 4.994 -6.937 1.00 95.50 202 ILE A N 1
ATOM 1529 C CA . ILE A 1 202 ? 9.193 5.463 -8.212 1.00 95.50 202 ILE A CA 1
ATOM 1530 C C . ILE A 1 202 ? 10.176 6.614 -7.960 1.00 95.50 202 ILE A C 1
ATOM 1532 O O . ILE A 1 202 ? 11.330 6.533 -8.371 1.00 95.50 202 ILE A O 1
ATOM 1536 N N . CYS A 1 203 ? 9.780 7.621 -7.172 1.00 93.00 203 CYS A N 1
ATOM 1537 C CA . CYS A 1 203 ? 10.677 8.714 -6.785 1.00 93.00 203 CYS A CA 1
ATOM 1538 C C . CYS A 1 203 ? 11.917 8.249 -5.996 1.00 93.00 203 CYS A C 1
ATOM 1540 O O . CYS A 1 203 ? 12.936 8.935 -6.020 1.00 93.00 203 CYS A O 1
ATOM 1542 N N . SER A 1 204 ? 11.884 7.107 -5.297 1.00 93.00 204 SER A N 1
ATOM 1543 C CA . SER A 1 204 ? 13.107 6.535 -4.717 1.00 93.00 204 SER A CA 1
ATOM 1544 C C . SER A 1 204 ? 13.973 5.812 -5.736 1.00 93.00 204 SER A C 1
ATOM 1546 O O . SER A 1 204 ? 15.183 6.018 -5.715 1.00 93.00 204 SER A O 1
ATOM 1548 N N . HIS A 1 205 ? 13.393 4.999 -6.620 1.00 92.00 205 HIS A N 1
ATOM 1549 C CA . HIS A 1 205 ? 14.139 4.334 -7.692 1.00 92.00 205 HIS A CA 1
ATOM 1550 C C . HIS A 1 205 ? 14.828 5.338 -8.633 1.00 92.00 205 HIS A C 1
ATOM 1552 O O . HIS A 1 205 ? 15.973 5.109 -9.018 1.00 92.00 205 HIS A O 1
ATOM 1558 N N . ASP A 1 206 ? 14.185 6.477 -8.904 1.00 94.00 206 ASP A N 1
ATOM 1559 C CA . ASP A 1 206 ? 14.722 7.591 -9.700 1.00 94.00 206 ASP A CA 1
ATOM 1560 C C . ASP A 1 206 ? 15.709 8.499 -8.926 1.00 94.00 206 ASP A C 1
ATOM 1562 O O . ASP A 1 206 ? 16.206 9.482 -9.476 1.00 94.00 206 ASP A O 1
ATOM 1566 N N . LEU A 1 207 ? 16.017 8.182 -7.659 1.00 94.50 207 LEU A N 1
ATOM 1567 C CA . LEU A 1 207 ? 16.892 8.955 -6.760 1.00 94.50 207 LEU A CA 1
ATOM 1568 C C . LEU A 1 207 ? 16.429 10.410 -6.508 1.00 94.50 207 LEU A C 1
ATOM 1570 O O . LEU A 1 207 ? 17.249 11.290 -6.240 1.00 94.50 207 LEU A O 1
ATOM 1574 N N . ASP A 1 208 ? 15.117 10.672 -6.545 1.00 93.50 208 ASP A N 1
ATOM 1575 C CA . ASP A 1 208 ? 14.510 11.983 -6.272 1.00 93.50 208 ASP A CA 1
ATOM 1576 C C . ASP A 1 208 ? 13.806 12.034 -4.894 1.00 93.50 208 ASP A C 1
ATOM 1578 O O . ASP A 1 208 ? 12.581 11.879 -4.788 1.00 93.50 208 ASP A O 1
ATOM 1582 N N . PRO A 1 209 ? 14.540 12.313 -3.797 1.00 92.50 209 PRO A N 1
ATOM 1583 C CA . PRO A 1 209 ? 13.930 12.522 -2.485 1.00 92.50 209 PRO A CA 1
ATOM 1584 C C . PRO A 1 209 ? 13.036 13.776 -2.423 1.00 92.50 209 PRO A C 1
ATOM 1586 O O . PRO A 1 209 ? 12.189 13.869 -1.534 1.00 92.50 209 PRO A O 1
ATOM 1589 N N . VAL A 1 210 ? 13.181 14.741 -3.342 1.00 95.31 210 VAL A N 1
ATOM 1590 C CA . VAL A 1 210 ? 12.416 16.001 -3.326 1.00 95.31 210 VAL A CA 1
ATOM 1591 C C . VAL A 1 210 ? 11.043 15.813 -3.973 1.00 95.31 210 VAL A C 1
ATOM 1593 O O . VAL A 1 210 ? 10.042 16.279 -3.424 1.00 95.31 210 VAL A O 1
ATOM 1596 N N . GLY A 1 211 ? 10.966 15.109 -5.102 1.00 95.00 211 GLY A N 1
ATOM 1597 C CA . GLY A 1 211 ? 9.716 14.627 -5.688 1.00 95.00 211 GLY A CA 1
ATOM 1598 C C . GLY A 1 211 ? 8.988 13.680 -4.741 1.00 95.00 211 GLY A C 1
ATOM 1599 O O . GLY A 1 211 ? 7.796 13.874 -4.497 1.00 95.00 211 GLY A O 1
ATOM 1600 N N . LYS A 1 212 ? 9.717 12.752 -4.102 1.00 95.12 212 LYS A N 1
ATOM 1601 C CA . LYS A 1 212 ? 9.168 11.855 -3.073 1.00 95.12 212 LYS A CA 1
ATOM 1602 C C . LYS A 1 212 ? 8.500 12.627 -1.932 1.00 95.12 212 LYS A C 1
ATOM 1604 O O . LYS A 1 212 ? 7.340 12.373 -1.619 1.00 95.12 212 LYS A O 1
ATOM 1609 N N . MET A 1 213 ? 9.199 13.612 -1.360 1.00 95.69 213 MET A N 1
ATOM 1610 C CA . MET A 1 213 ? 8.667 14.478 -0.302 1.00 95.69 213 MET A CA 1
ATOM 1611 C C . MET A 1 213 ? 7.400 15.221 -0.757 1.00 95.69 213 MET A C 1
ATOM 1613 O O . MET A 1 213 ? 6.365 15.115 -0.104 1.00 95.69 213 MET A O 1
ATOM 1617 N N . LYS A 1 214 ? 7.442 15.910 -1.907 1.00 96.44 214 LYS A N 1
ATOM 1618 C CA . LYS A 1 214 ? 6.291 16.656 -2.462 1.00 96.44 214 LYS A CA 1
ATOM 1619 C C . LYS A 1 214 ? 5.081 15.767 -2.750 1.00 96.44 214 LYS A C 1
ATOM 1621 O O . LYS A 1 214 ? 3.941 16.217 -2.624 1.00 96.44 214 LYS A O 1
ATOM 1626 N N . LEU A 1 215 ? 5.314 14.521 -3.156 1.00 96.06 215 LEU A N 1
ATOM 1627 C CA . LEU A 1 215 ? 4.254 13.552 -3.395 1.00 96.06 215 LEU A CA 1
ATOM 1628 C C . LEU A 1 215 ? 3.630 13.073 -2.082 1.00 96.06 215 LEU A C 1
ATOM 1630 O O . LEU A 1 215 ? 2.410 12.996 -1.998 1.00 96.06 215 LEU A O 1
ATOM 1634 N N . ILE A 1 216 ? 4.427 12.831 -1.040 1.00 96.19 216 ILE A N 1
ATOM 1635 C CA . ILE A 1 216 ? 3.918 12.486 0.296 1.00 96.19 216 ILE A CA 1
ATOM 1636 C C . ILE A 1 216 ? 3.121 13.658 0.894 1.00 96.19 216 ILE A C 1
ATOM 1638 O O . ILE A 1 216 ? 2.023 13.447 1.401 1.00 96.19 216 ILE A O 1
ATOM 1642 N N . GLU A 1 217 ? 3.581 14.901 0.722 1.00 95.81 217 GLU A N 1
ATOM 1643 C CA . GLU A 1 217 ? 2.800 16.103 1.057 1.00 95.81 217 GLU A CA 1
ATOM 1644 C C . GLU A 1 217 ? 1.487 16.214 0.254 1.00 95.81 217 GLU A C 1
ATOM 1646 O O . GLU A 1 217 ? 0.510 16.784 0.739 1.00 95.81 217 GLU A O 1
ATOM 1651 N N . ARG A 1 218 ? 1.441 15.710 -0.990 1.00 96.56 218 ARG A N 1
ATOM 1652 C CA . ARG A 1 218 ? 0.197 15.631 -1.775 1.00 96.56 218 ARG A CA 1
ATOM 1653 C C . ARG A 1 218 ? -0.735 14.563 -1.205 1.00 96.56 218 ARG A C 1
ATOM 1655 O O . ARG A 1 218 ? -1.901 14.872 -1.001 1.00 96.56 218 ARG A O 1
ATOM 1662 N N . ILE A 1 219 ? -0.219 13.368 -0.907 1.00 96.38 219 ILE A N 1
ATOM 1663 C CA . ILE A 1 219 ? -0.973 12.273 -0.275 1.00 96.38 219 ILE A CA 1
ATOM 1664 C C . ILE A 1 219 ? -1.622 12.762 1.028 1.00 96.38 219 ILE A C 1
ATOM 1666 O O . ILE A 1 219 ? -2.834 12.643 1.165 1.00 96.38 219 ILE A O 1
ATOM 1670 N N . ASP A 1 220 ? -0.852 13.376 1.931 1.00 94.94 220 ASP A N 1
ATOM 1671 C CA . ASP A 1 220 ? -1.329 13.935 3.209 1.00 94.94 220 ASP A CA 1
ATOM 1672 C C . ASP A 1 220 ? -2.559 14.848 3.036 1.00 94.94 220 ASP A C 1
ATOM 1674 O O . ASP A 1 220 ? -3.609 14.618 3.642 1.00 94.94 220 ASP A O 1
ATOM 1678 N N . ARG A 1 221 ? -2.483 15.820 2.117 1.00 95.62 221 ARG A N 1
ATOM 1679 C CA . ARG A 1 221 ? -3.610 16.715 1.804 1.00 95.62 221 ARG A CA 1
ATOM 1680 C C . ARG A 1 221 ? -4.808 15.963 1.217 1.00 95.62 221 ARG A C 1
ATOM 1682 O O . ARG A 1 221 ? -5.939 16.192 1.653 1.00 95.62 221 ARG A O 1
ATOM 1689 N N . SER A 1 222 ? -4.571 15.076 0.249 1.00 95.56 222 SER A N 1
ATOM 1690 C CA . SER A 1 222 ? -5.622 14.321 -0.443 1.00 95.56 222 SER A CA 1
ATOM 1691 C C . SER A 1 222 ? -6.339 13.313 0.462 1.00 95.56 222 SER A C 1
ATOM 1693 O O . SER A 1 222 ? -7.504 13.027 0.215 1.00 95.56 222 SER A O 1
ATOM 1695 N N . LEU A 1 223 ? -5.700 12.798 1.521 1.00 92.81 223 LEU A N 1
ATOM 1696 C CA . LEU A 1 223 ? -6.319 11.874 2.487 1.00 92.81 223 LEU A CA 1
ATOM 1697 C C . LEU A 1 223 ? -7.327 12.553 3.432 1.00 92.81 223 LEU A C 1
ATOM 1699 O O . LEU A 1 223 ? -8.112 11.858 4.076 1.00 92.81 223 LEU A O 1
ATOM 1703 N N . SER A 1 224 ? -7.349 13.887 3.512 1.00 92.12 224 SER A N 1
ATOM 1704 C CA . SER A 1 224 ? -8.209 14.620 4.456 1.00 92.12 224 SER A CA 1
ATOM 1705 C C . SER A 1 224 ? -9.725 14.312 4.410 1.00 92.12 224 SER A C 1
ATOM 1707 O O . SER A 1 224 ? -10.343 14.380 5.475 1.00 92.12 224 SER A O 1
ATOM 1709 N N . PRO A 1 225 ? -10.351 13.907 3.281 1.00 91.56 225 PRO A N 1
ATOM 1710 C CA . PRO A 1 225 ? -11.749 13.462 3.241 1.00 91.56 225 PRO A CA 1
ATOM 1711 C C . PRO A 1 225 ? -12.025 12.093 3.888 1.00 91.56 225 PRO A C 1
ATOM 1713 O O . PRO A 1 225 ? -13.188 11.734 4.033 1.00 91.56 225 PRO A O 1
ATOM 1716 N N . LEU A 1 226 ? -10.993 11.316 4.242 1.00 89.25 226 LEU A N 1
ATOM 1717 C CA . LEU A 1 226 ? -11.129 10.000 4.892 1.00 89.25 226 LEU A CA 1
ATOM 1718 C C . LEU A 1 226 ? -11.104 10.079 6.424 1.00 89.25 226 LEU A C 1
ATOM 1720 O O . LEU A 1 226 ? -11.266 9.059 7.085 1.00 89.25 226 LEU A O 1
ATOM 1724 N N . LEU A 1 227 ? -10.883 11.269 6.990 1.00 86.75 227 LEU A N 1
ATOM 1725 C CA . LEU A 1 227 ? -10.732 11.516 8.428 1.00 86.75 227 LEU A CA 1
ATOM 1726 C C . LEU A 1 227 ? -12.085 11.606 9.162 1.00 86.75 227 LEU A C 1
ATOM 1728 O O . LEU A 1 227 ? -12.302 12.521 9.958 1.00 86.75 227 LEU A O 1
ATOM 1732 N N . ASP A 1 228 ? -13.000 10.689 8.855 1.00 82.19 228 ASP A N 1
ATOM 1733 C CA . ASP A 1 228 ? -14.303 10.573 9.514 1.00 82.19 228 ASP A CA 1
ATOM 1734 C C . ASP A 1 228 ? -14.199 9.703 10.783 1.00 82.19 228 ASP A C 1
ATOM 1736 O O . ASP A 1 228 ? -13.386 8.780 10.848 1.00 82.19 228 ASP A O 1
ATOM 1740 N N . GLU A 1 229 ? -15.018 9.984 11.799 1.00 74.75 229 GLU A N 1
ATOM 1741 C CA . GLU A 1 229 ? -15.020 9.241 13.068 1.00 74.75 229 GLU A CA 1
ATOM 1742 C C . GLU A 1 229 ? -15.611 7.822 12.919 1.00 74.75 229 GLU A C 1
ATOM 1744 O O . GLU A 1 229 ? -15.336 6.955 13.755 1.00 74.75 229 GLU A O 1
ATOM 1749 N N . GLU A 1 230 ? -16.363 7.550 11.844 1.00 82.06 230 GLU A N 1
ATOM 1750 C CA . GLU A 1 230 ? -16.867 6.209 11.503 1.00 82.06 230 GLU A CA 1
ATOM 1751 C C . GLU A 1 230 ? -15.840 5.333 10.748 1.00 82.06 230 GLU A C 1
ATOM 1753 O O . GLU A 1 230 ? -16.035 4.121 10.635 1.00 82.06 230 GLU A O 1
ATOM 1758 N N . ILE A 1 231 ? -14.728 5.898 10.250 1.00 88.69 231 ILE A N 1
ATOM 1759 C CA . ILE A 1 231 ? -13.736 5.171 9.437 1.00 88.69 231 ILE A CA 1
ATOM 1760 C C . ILE A 1 231 ? -12.534 4.738 10.289 1.00 88.69 231 ILE A C 1
ATOM 1762 O O . ILE A 1 231 ? -11.813 5.554 10.862 1.00 88.69 231 ILE A O 1
ATOM 1766 N N . VAL A 1 232 ? -12.244 3.433 10.295 1.00 92.62 232 VAL A N 1
ATOM 1767 C CA . VAL A 1 232 ? -10.984 2.888 10.830 1.00 92.62 232 VAL A CA 1
ATOM 1768 C C . VAL A 1 232 ? -9.906 2.949 9.742 1.00 92.62 232 VAL A C 1
ATOM 1770 O O . VAL A 1 232 ? -10.041 2.334 8.683 1.00 92.62 232 VAL A O 1
ATOM 1773 N N . ILE A 1 233 ? -8.821 3.686 9.994 1.00 95.44 233 ILE A N 1
ATOM 1774 C CA . ILE A 1 233 ? -7.769 3.983 9.007 1.00 95.44 233 ILE A CA 1
ATOM 1775 C C . ILE A 1 233 ? -6.461 3.300 9.416 1.00 95.44 233 ILE A C 1
ATOM 1777 O O . ILE A 1 233 ? -5.968 3.527 10.517 1.00 95.44 233 ILE A O 1
ATOM 1781 N N . GLY A 1 234 ? -5.853 2.527 8.514 1.00 96.50 234 GLY A N 1
ATOM 1782 C CA . GLY A 1 234 ? -4.468 2.059 8.644 1.00 96.50 234 GLY A CA 1
ATOM 1783 C C . GLY A 1 234 ? -3.548 2.791 7.664 1.00 96.50 234 GLY A C 1
ATOM 1784 O O . GLY A 1 234 ? -3.879 2.904 6.493 1.00 96.50 234 GLY A O 1
ATOM 1785 N N . ILE A 1 235 ? -2.385 3.283 8.091 1.00 97.38 235 ILE A N 1
ATOM 1786 C CA . ILE A 1 235 ? -1.389 3.873 7.177 1.00 97.38 235 ILE A CA 1
ATOM 1787 C C . ILE A 1 235 ? -0.024 3.253 7.460 1.00 97.38 235 ILE A C 1
ATOM 1789 O O . ILE A 1 235 ? 0.478 3.326 8.579 1.00 97.38 235 ILE A O 1
ATOM 1793 N N . THR A 1 236 ? 0.580 2.641 6.444 1.00 97.31 236 THR A N 1
ATOM 1794 C CA . THR A 1 236 ? 1.941 2.089 6.476 1.00 97.31 236 THR A CA 1
ATOM 1795 C C . THR A 1 236 ? 2.456 1.884 5.043 1.00 97.31 236 THR A C 1
ATOM 1797 O O . THR A 1 236 ? 1.738 2.198 4.093 1.00 97.31 236 THR A O 1
ATOM 1800 N N . GLY A 1 237 ? 3.690 1.397 4.887 1.00 94.31 237 GLY A N 1
ATOM 1801 C CA . GLY A 1 237 ? 4.228 0.926 3.608 1.00 94.31 237 GLY A CA 1
ATOM 1802 C C . GLY A 1 237 ? 4.001 -0.575 3.381 1.00 94.31 237 GLY A C 1
ATOM 1803 O O . GLY A 1 237 ? 3.669 -1.301 4.316 1.00 94.31 237 GLY A O 1
ATOM 1804 N N . ASP A 1 238 ? 4.278 -1.067 2.175 1.00 92.00 238 ASP A N 1
ATOM 1805 C CA . ASP A 1 238 ? 4.499 -2.495 1.908 1.00 92.00 238 ASP A CA 1
ATOM 1806 C C . ASP A 1 238 ? 5.987 -2.882 2.048 1.00 92.00 238 ASP A C 1
ATOM 1808 O O . ASP A 1 238 ? 6.314 -3.884 2.688 1.00 92.00 238 ASP A O 1
ATOM 1812 N N . HIS A 1 239 ? 6.893 -2.049 1.529 1.00 93.69 239 HIS A N 1
ATOM 1813 C CA . HIS A 1 239 ? 8.341 -2.136 1.709 1.00 93.69 239 HIS A CA 1
ATOM 1814 C C . HIS A 1 239 ? 8.995 -0.752 1.877 1.00 93.69 239 HIS A C 1
ATOM 1816 O O . HIS A 1 239 ? 8.448 0.278 1.481 1.00 93.69 239 HIS A O 1
ATOM 1822 N N . SER A 1 240 ? 10.188 -0.731 2.476 1.00 93.19 240 SER A N 1
ATOM 1823 C CA . SER A 1 240 ? 11.046 0.458 2.537 1.00 93.19 240 SER A CA 1
ATOM 1824 C C . SER A 1 240 ? 11.840 0.591 1.239 1.00 93.19 240 SER A C 1
ATOM 1826 O O . SER A 1 240 ? 12.383 -0.403 0.752 1.00 93.19 240 SER A O 1
ATOM 1828 N N . THR A 1 241 ? 11.958 1.807 0.703 1.00 91.50 241 THR A N 1
ATOM 1829 C CA . THR A 1 241 ? 12.815 2.093 -0.462 1.00 91.50 241 THR A CA 1
ATOM 1830 C C . THR A 1 241 ? 13.644 3.342 -0.200 1.00 91.50 241 THR A C 1
ATOM 1832 O O . THR A 1 241 ? 13.123 4.409 0.140 1.00 91.50 241 THR A O 1
ATOM 1835 N N . ASP A 1 242 ? 14.956 3.193 -0.352 1.00 88.19 242 ASP A N 1
ATOM 1836 C CA . ASP A 1 242 ? 15.950 4.223 -0.082 1.00 88.19 242 ASP A CA 1
ATOM 1837 C C . ASP A 1 242 ? 16.221 5.086 -1.327 1.00 88.19 242 ASP A C 1
ATOM 1839 O O . ASP A 1 242 ? 16.726 4.595 -2.339 1.00 88.19 242 ASP A O 1
ATOM 1843 N N . SER A 1 243 ? 15.946 6.392 -1.233 1.00 89.69 243 SER A N 1
ATOM 1844 C CA . SER A 1 243 ? 16.244 7.373 -2.292 1.00 89.69 243 SER A CA 1
ATOM 1845 C C . SER A 1 243 ? 17.739 7.662 -2.486 1.00 89.69 243 SER A C 1
ATOM 1847 O O . SER A 1 243 ? 18.083 8.339 -3.448 1.00 89.69 243 SER A O 1
ATOM 1849 N N . ASN A 1 244 ? 18.633 7.189 -1.609 1.00 85.81 244 ASN A N 1
ATOM 1850 C CA . ASN A 1 244 ? 20.082 7.356 -1.780 1.00 85.81 244 ASN A CA 1
ATOM 1851 C C . ASN A 1 244 ? 20.693 6.261 -2.679 1.00 85.81 244 ASN A C 1
ATOM 1853 O O . ASN A 1 244 ? 21.714 6.500 -3.322 1.00 85.81 244 ASN A O 1
ATOM 1857 N N . SER A 1 245 ? 20.085 5.068 -2.736 1.00 89.75 245 SER A N 1
ATOM 1858 C CA . SER A 1 245 ? 20.577 3.915 -3.511 1.00 89.75 245 SER A CA 1
ATOM 1859 C C . SER A 1 245 ? 19.611 3.375 -4.571 1.00 89.75 245 SER A C 1
ATOM 1861 O O . SER A 1 245 ? 20.026 2.556 -5.397 1.00 89.75 245 SER A O 1
ATOM 1863 N N . GLY A 1 246 ? 18.347 3.811 -4.567 1.00 87.06 246 GLY A N 1
ATOM 1864 C CA . GLY A 1 246 ? 17.322 3.410 -5.536 1.00 87.06 246 GLY A CA 1
ATOM 1865 C C . GLY A 1 246 ? 16.854 1.967 -5.363 1.00 87.06 246 GLY A C 1
ATOM 1866 O O . GLY A 1 246 ? 16.529 1.295 -6.345 1.00 87.06 246 GLY A O 1
ATOM 1867 N N . ARG A 1 247 ? 16.888 1.448 -4.128 1.00 90.12 247 ARG A N 1
ATOM 1868 C CA . ARG A 1 247 ? 16.687 0.025 -3.813 1.00 90.12 247 ARG A CA 1
ATOM 1869 C C . ARG A 1 247 ? 15.734 -0.181 -2.645 1.00 90.12 247 ARG A C 1
ATOM 1871 O O . ARG A 1 247 ? 15.685 0.624 -1.717 1.00 90.12 247 ARG A O 1
ATOM 1878 N N . HIS A 1 248 ? 15.028 -1.309 -2.688 1.00 91.69 248 HIS A N 1
ATOM 1879 C CA . HIS A 1 248 ? 14.249 -1.816 -1.559 1.00 91.69 248 HIS A CA 1
ATOM 1880 C C . HIS A 1 248 ? 15.201 -2.220 -0.426 1.00 91.69 248 HIS A C 1
ATOM 1882 O O . HIS A 1 248 ? 16.239 -2.839 -0.684 1.00 91.69 248 HIS A O 1
ATOM 1888 N N . THR A 1 249 ? 14.861 -1.883 0.816 1.00 88.75 249 THR A N 1
ATOM 1889 C CA . THR A 1 249 ? 15.677 -2.175 2.004 1.00 88.75 249 THR A CA 1
ATOM 1890 C C . THR A 1 249 ? 14.897 -2.973 3.049 1.00 88.75 249 THR A C 1
ATOM 1892 O O . THR A 1 249 ? 13.670 -3.048 3.026 1.00 88.75 249 THR A O 1
ATOM 1895 N N . GLY A 1 250 ? 15.619 -3.595 3.986 1.00 90.50 250 GLY A N 1
ATOM 1896 C CA . GLY A 1 250 ? 15.034 -4.337 5.112 1.00 90.50 250 GLY A CA 1
ATOM 1897 C C . GLY A 1 250 ? 14.635 -3.463 6.308 1.00 90.50 250 GLY A C 1
ATOM 1898 O O . GLY A 1 250 ? 14.445 -3.991 7.407 1.00 90.50 250 GLY A O 1
ATOM 1899 N N . ASP A 1 251 ? 14.577 -2.141 6.132 1.00 92.44 251 ASP A N 1
ATOM 1900 C CA . ASP A 1 251 ? 14.285 -1.198 7.211 1.00 92.44 251 ASP A CA 1
ATOM 1901 C C . ASP A 1 251 ? 12.810 -1.278 7.637 1.00 92.44 251 ASP A C 1
ATOM 1903 O O . ASP A 1 251 ? 11.933 -1.458 6.786 1.00 92.44 251 ASP A O 1
ATOM 1907 N N . PRO A 1 252 ? 12.502 -1.161 8.943 1.00 92.69 252 PRO A N 1
ATOM 1908 C CA . PRO A 1 252 ? 11.129 -1.194 9.427 1.00 92.69 252 PRO A CA 1
ATOM 1909 C C . PRO A 1 252 ? 10.363 0.057 8.992 1.00 92.69 252 PRO A C 1
ATOM 1911 O O . PRO A 1 252 ? 10.849 1.178 9.125 1.00 92.69 252 PRO A O 1
ATOM 1914 N N . LEU A 1 253 ? 9.132 -0.149 8.535 1.00 94.81 253 LEU A N 1
ATOM 1915 C CA . LEU A 1 253 ? 8.250 0.924 8.098 1.00 94.81 253 LEU A CA 1
ATOM 1916 C C . LEU A 1 253 ? 7.542 1.616 9.275 1.00 94.81 253 LEU A C 1
ATOM 1918 O O . LEU A 1 253 ? 7.216 0.958 10.268 1.00 94.81 253 LEU A O 1
ATOM 1922 N N . PRO A 1 254 ? 7.235 2.920 9.156 1.00 96.25 254 PRO A N 1
ATOM 1923 C CA . PRO A 1 254 ? 6.316 3.587 10.063 1.00 96.25 254 PRO A CA 1
ATOM 1924 C C . PRO A 1 254 ? 4.892 3.063 9.825 1.00 96.25 254 PRO A C 1
ATOM 1926 O O . PRO A 1 254 ? 4.501 2.724 8.702 1.00 96.25 254 PRO A O 1
ATOM 1929 N N . ALA A 1 255 ? 4.110 2.981 10.897 1.00 96.50 255 ALA A N 1
ATOM 1930 C CA . ALA A 1 255 ? 2.763 2.433 10.879 1.00 96.50 255 ALA A CA 1
ATOM 1931 C C . ALA A 1 255 ? 1.855 3.218 11.832 1.00 96.50 255 ALA A C 1
ATOM 1933 O O . ALA A 1 255 ? 2.279 3.625 12.914 1.00 96.50 255 ALA A O 1
ATOM 1934 N N . LEU A 1 256 ? 0.610 3.427 11.413 1.00 95.31 256 LEU A N 1
ATOM 1935 C CA . LEU A 1 256 ? -0.436 4.135 12.143 1.00 95.31 256 LEU A CA 1
ATOM 1936 C C . LEU A 1 256 ? -1.748 3.362 12.005 1.00 95.31 256 LEU A C 1
ATOM 1938 O O . LEU A 1 256 ? -2.083 2.907 10.911 1.00 95.31 256 LEU A O 1
ATOM 1942 N N . ILE A 1 257 ? -2.502 3.259 13.097 1.00 95.25 257 ILE A N 1
ATOM 1943 C CA . ILE A 1 257 ? -3.913 2.869 13.080 1.00 95.25 257 ILE A CA 1
ATOM 1944 C C . ILE A 1 257 ? -4.689 3.971 13.801 1.00 95.25 257 ILE A C 1
ATOM 1946 O O . ILE A 1 257 ? -4.346 4.331 14.925 1.00 95.25 257 ILE A O 1
ATOM 1950 N N . SER A 1 258 ? -5.718 4.504 13.148 1.00 91.19 258 SER A N 1
ATOM 1951 C CA . SER A 1 258 ? -6.653 5.481 13.704 1.00 91.19 258 SER A CA 1
ATOM 1952 C C . SER A 1 258 ? -8.042 4.856 13.795 1.00 91.19 258 SER A C 1
ATOM 1954 O O . SER A 1 258 ? -8.527 4.269 12.829 1.00 91.19 258 SER A O 1
ATOM 1956 N N . SER A 1 259 ? -8.673 4.975 14.959 1.00 88.06 259 SER A N 1
ATOM 1957 C CA . SER A 1 259 ? -10.049 4.552 15.227 1.00 88.06 259 SER A CA 1
ATOM 1958 C C . SER A 1 259 ? -10.619 5.439 16.328 1.00 88.06 259 SER A C 1
ATOM 1960 O O . SER A 1 259 ? -9.927 5.718 17.310 1.00 88.06 259 SER A O 1
ATOM 1962 N N . SER A 1 260 ? -11.888 5.827 16.205 1.00 84.12 260 SER A N 1
ATOM 1963 C CA . SER A 1 260 ? -12.648 6.566 17.227 1.00 84.12 260 SER A CA 1
ATOM 1964 C C . SER A 1 260 ? -12.731 5.847 18.582 1.00 84.12 260 SER A C 1
ATOM 1966 O O . SER A 1 260 ? -12.986 6.480 19.605 1.00 84.12 260 SER A O 1
ATOM 1968 N N . HIS A 1 261 ? -12.460 4.539 18.605 1.00 79.88 261 HIS A N 1
ATOM 1969 C CA . HIS A 1 261 ? -12.493 3.684 19.795 1.00 79.88 261 HIS A CA 1
ATOM 1970 C C . HIS A 1 261 ? -11.094 3.197 20.231 1.00 79.88 261 HIS A C 1
ATOM 1972 O O . HIS A 1 261 ? -10.971 2.421 21.181 1.00 79.88 261 HIS A O 1
ATOM 1978 N N . GLY A 1 262 ? -10.037 3.628 19.534 1.00 81.50 262 GLY A N 1
ATOM 1979 C CA . GLY A 1 262 ? -8.671 3.151 19.740 1.00 81.50 262 GLY A CA 1
ATOM 1980 C C . GLY A 1 262 ? -7.955 3.765 20.946 1.00 81.50 262 GLY A C 1
ATOM 1981 O O . GLY A 1 262 ? -8.266 4.860 21.414 1.00 81.50 262 GLY A O 1
ATOM 1982 N N . ARG A 1 263 ? -6.928 3.064 21.442 1.00 89.19 263 ARG A N 1
ATOM 1983 C CA . ARG A 1 263 ? -6.008 3.607 22.457 1.00 89.19 263 ARG A CA 1
ATOM 1984 C C . ARG A 1 263 ? -4.934 4.456 21.780 1.00 89.19 263 ARG A C 1
ATOM 1986 O O . ARG A 1 263 ? -4.035 3.912 21.148 1.00 89.19 263 ARG A O 1
ATOM 1993 N N . VAL A 1 264 ? -5.032 5.771 21.947 1.00 92.69 264 VAL A N 1
ATOM 1994 C CA . VAL A 1 264 ? -4.052 6.749 21.453 1.00 92.69 264 VAL A CA 1
ATOM 1995 C C . VAL A 1 264 ? -2.808 6.758 22.354 1.00 92.69 264 VAL A C 1
ATOM 1997 O O . VAL A 1 264 ? -2.925 6.629 23.574 1.00 92.69 264 VAL A O 1
ATOM 2000 N N . ASP A 1 265 ? -1.624 6.899 21.757 1.00 94.81 265 ASP A N 1
ATOM 2001 C CA . ASP A 1 265 ? -0.342 7.016 22.459 1.00 94.81 265 ASP A CA 1
ATOM 2002 C C . ASP A 1 265 ? 0.153 8.483 22.533 1.00 94.81 265 ASP A C 1
ATOM 2004 O O . ASP A 1 265 ? -0.635 9.423 22.434 1.00 94.81 265 ASP A O 1
ATOM 2008 N N . GLY A 1 266 ? 1.447 8.701 22.794 1.00 95.12 266 GLY A N 1
ATOM 2009 C CA . GLY A 1 266 ? 2.047 10.042 22.881 1.00 95.12 266 GLY A CA 1
ATOM 2010 C C . GLY A 1 266 ? 2.573 10.617 21.557 1.00 95.12 266 GLY A C 1
ATOM 2011 O O . GLY A 1 266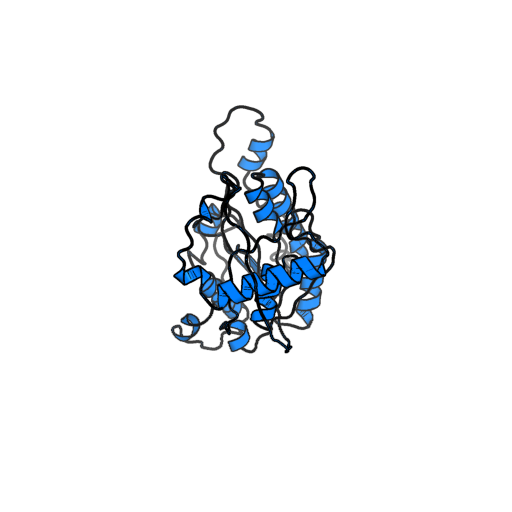 ? 3.145 11.712 21.559 1.00 95.12 266 GLY A O 1
ATOM 2012 N N . VAL A 1 267 ? 2.453 9.896 20.440 1.00 95.50 267 VAL A N 1
ATOM 2013 C CA . VAL A 1 267 ? 3.041 10.270 19.150 1.00 95.50 267 VAL A CA 1
ATOM 2014 C C . VAL A 1 267 ? 2.156 11.293 18.432 1.00 95.50 267 VAL A C 1
ATOM 2016 O O . VAL A 1 267 ? 0.953 11.124 18.276 1.00 95.50 267 VAL A O 1
ATOM 2019 N N . THR A 1 268 ? 2.771 12.391 17.982 1.00 94.06 268 THR A N 1
ATOM 2020 C CA . THR A 1 268 ? 2.073 13.564 17.409 1.00 94.06 268 THR A CA 1
ATOM 2021 C C . THR A 1 268 ? 2.526 13.931 15.992 1.00 94.06 268 THR A C 1
ATOM 2023 O O . THR A 1 268 ? 2.120 14.963 15.460 1.00 94.06 268 THR A O 1
ATOM 2026 N N . ARG A 1 269 ? 3.375 13.103 15.369 1.00 93.56 269 ARG A N 1
ATOM 2027 C CA . ARG A 1 269 ? 3.781 13.191 13.956 1.00 93.56 269 ARG A CA 1
ATOM 2028 C C . ARG A 1 269 ? 3.976 11.787 13.389 1.00 93.56 269 ARG A C 1
ATOM 2030 O O . ARG A 1 269 ? 4.329 10.877 14.132 1.00 93.56 269 ARG A O 1
ATOM 2037 N N . PHE A 1 270 ? 3.791 11.629 12.084 1.00 94.69 270 PHE A N 1
ATOM 2038 C CA . PHE A 1 270 ? 4.018 10.369 11.381 1.00 94.69 270 PHE A CA 1
ATOM 2039 C C . PHE A 1 270 ? 5.372 10.403 10.658 1.00 94.69 270 PHE A C 1
ATOM 2041 O O . PHE A 1 270 ? 5.677 11.363 9.953 1.00 94.69 270 PHE A O 1
ATOM 2048 N N . GLY A 1 271 ? 6.194 9.376 10.870 1.00 92.75 271 GLY A N 1
ATOM 2049 C CA . GLY A 1 271 ? 7.575 9.298 10.385 1.00 92.75 271 GLY A CA 1
ATOM 2050 C C . GLY A 1 271 ? 8.373 8.252 11.163 1.00 92.75 271 GLY A C 1
ATOM 2051 O O . GLY A 1 271 ? 7.964 7.820 12.237 1.00 92.75 271 GLY A O 1
ATOM 2052 N N . GLU A 1 272 ? 9.513 7.817 10.636 1.00 94.50 272 GLU A N 1
ATOM 2053 C CA . GLU A 1 272 ? 10.246 6.640 11.123 1.00 94.50 272 GLU A CA 1
ATOM 2054 C C . GLU A 1 272 ? 10.755 6.793 12.564 1.00 94.50 272 GLU A C 1
ATOM 2056 O O . GLU A 1 272 ? 10.684 5.850 13.352 1.00 94.50 272 GLU A O 1
ATOM 2061 N N . ARG A 1 273 ? 11.235 7.988 12.939 1.00 95.38 273 ARG A N 1
ATOM 2062 C CA . ARG A 1 273 ? 11.747 8.267 14.295 1.00 95.38 273 ARG A CA 1
ATOM 2063 C C . ARG A 1 273 ? 10.626 8.390 15.327 1.00 95.38 273 ARG A C 1
ATOM 2065 O O . ARG A 1 273 ? 10.814 8.014 16.483 1.00 95.38 273 ARG A O 1
ATOM 2072 N N . GLU A 1 274 ? 9.476 8.910 14.920 1.00 96.06 274 GLU A N 1
ATOM 2073 C CA . GLU A 1 274 ? 8.295 9.072 15.761 1.00 96.06 274 GLU A CA 1
ATOM 2074 C C . GLU A 1 274 ? 7.514 7.758 15.927 1.00 96.06 274 GLU A C 1
ATOM 2076 O O . GLU A 1 274 ? 7.235 7.362 17.056 1.00 96.06 274 GLU A O 1
ATOM 2081 N N . CYS A 1 275 ? 7.253 7.012 14.849 1.00 95.38 275 CYS A N 1
ATOM 2082 C CA . CYS A 1 275 ? 6.595 5.702 14.920 1.00 95.38 275 CYS A CA 1
ATOM 2083 C C . CYS A 1 275 ? 7.424 4.656 15.686 1.00 95.38 275 CYS A C 1
ATOM 2085 O O . CYS A 1 275 ? 6.846 3.776 16.319 1.00 95.38 275 CYS A O 1
ATOM 2087 N N . ALA A 1 276 ? 8.757 4.780 15.723 1.00 95.44 276 ALA A N 1
ATOM 2088 C CA . ALA A 1 276 ? 9.617 3.957 16.582 1.00 95.44 276 ALA A CA 1
ATOM 2089 C C . ALA A 1 276 ? 9.365 4.145 18.098 1.00 95.44 276 ALA A C 1
ATOM 2091 O O . ALA A 1 276 ? 9.860 3.351 18.898 1.00 95.44 276 ALA A O 1
ATOM 2092 N N . GLN A 1 277 ? 8.605 5.172 18.494 1.00 96.31 277 GLN A N 1
ATOM 2093 C CA . GLN A 1 277 ? 8.171 5.445 19.871 1.00 96.31 277 GLN A CA 1
ATOM 2094 C C . GLN A 1 277 ? 6.669 5.154 20.089 1.00 96.31 277 GLN A C 1
ATOM 2096 O O . GLN A 1 277 ? 6.160 5.374 21.188 1.00 96.31 277 GLN A O 1
ATOM 2101 N N . GLY A 1 278 ? 5.957 4.672 19.062 1.00 95.62 278 GLY A N 1
ATOM 2102 C CA . GLY A 1 278 ? 4.514 4.423 19.097 1.00 95.62 278 GLY A CA 1
ATOM 2103 C C . GLY A 1 278 ? 4.111 3.163 19.870 1.00 95.62 278 GLY A C 1
ATOM 2104 O O . GLY A 1 278 ? 4.843 2.174 19.933 1.00 95.62 278 GLY A O 1
ATOM 2105 N N . GLY A 1 279 ? 2.895 3.178 20.415 1.00 95.31 279 GLY A N 1
ATOM 2106 C CA . GLY A 1 279 ? 2.306 2.117 21.236 1.00 95.31 279 GLY A CA 1
ATOM 2107 C C . GLY A 1 279 ? 2.000 0.818 20.484 1.00 95.31 279 GLY A C 1
ATOM 2108 O O . GLY A 1 279 ? 1.825 -0.218 21.122 1.00 95.31 279 GLY A O 1
ATOM 2109 N N . LEU A 1 280 ? 1.998 0.843 19.144 1.00 94.06 280 LEU A N 1
ATOM 2110 C CA . LEU A 1 280 ? 1.994 -0.367 18.310 1.00 94.06 280 LEU A CA 1
ATOM 2111 C C . LEU A 1 280 ? 3.299 -1.175 18.450 1.00 94.06 280 LEU A C 1
ATOM 2113 O O . LEU A 1 280 ? 3.292 -2.390 18.258 1.00 94.06 280 LEU A O 1
ATOM 2117 N N . GLY A 1 281 ? 4.420 -0.523 18.782 1.00 95.44 281 GLY A N 1
ATOM 2118 C CA . GLY A 1 281 ? 5.744 -1.142 18.789 1.00 95.44 281 GLY A CA 1
ATOM 2119 C C . GLY A 1 281 ? 6.176 -1.656 17.408 1.00 95.44 281 GLY A C 1
ATOM 2120 O O . GLY A 1 281 ? 5.707 -1.196 16.368 1.00 95.44 281 GLY A O 1
ATOM 2121 N N . ARG A 1 282 ? 7.096 -2.631 17.383 1.00 95.44 282 ARG A N 1
ATOM 2122 C CA . ARG A 1 282 ? 7.576 -3.257 16.139 1.00 95.44 282 ARG A CA 1
ATOM 2123 C C . ARG A 1 282 ? 6.809 -4.549 15.849 1.00 95.44 282 ARG A C 1
ATOM 2125 O O . ARG A 1 282 ? 7.126 -5.596 16.409 1.00 95.44 282 ARG A O 1
ATOM 2132 N N . ILE A 1 283 ? 5.838 -4.468 14.943 1.00 94.81 283 ILE A N 1
ATOM 2133 C CA . ILE A 1 283 ? 4.966 -5.578 14.518 1.00 94.81 283 ILE A CA 1
ATOM 2134 C C . ILE A 1 283 ? 5.205 -5.981 13.052 1.00 94.81 283 ILE A C 1
ATOM 2136 O O . ILE A 1 283 ? 5.906 -5.295 12.312 1.00 94.81 283 ILE A O 1
ATOM 2140 N N . THR A 1 284 ? 4.657 -7.127 12.636 1.00 94.56 284 THR A N 1
ATOM 2141 C CA . THR A 1 284 ? 4.660 -7.590 11.233 1.00 94.56 284 THR A CA 1
ATOM 2142 C C . THR A 1 284 ? 3.433 -7.077 10.475 1.00 94.56 284 THR A C 1
ATOM 2144 O O . THR A 1 284 ? 2.436 -6.721 11.098 1.00 94.56 284 THR A O 1
ATOM 2147 N N . ALA A 1 285 ? 3.453 -7.112 9.136 1.00 90.56 285 ALA A N 1
ATOM 2148 C CA . ALA A 1 285 ? 2.299 -6.740 8.307 1.00 90.56 285 ALA A CA 1
ATOM 2149 C C . ALA A 1 285 ? 1.022 -7.531 8.667 1.00 90.56 285 ALA A C 1
ATOM 2151 O O . ALA A 1 285 ? -0.039 -6.940 8.853 1.00 90.56 285 ALA A O 1
ATOM 2152 N N . THR A 1 286 ? 1.131 -8.847 8.887 1.00 89.62 286 THR A N 1
ATOM 2153 C CA . THR A 1 286 ? 0.014 -9.694 9.345 1.00 89.62 286 THR A CA 1
ATOM 2154 C C . THR A 1 286 ? -0.534 -9.250 10.706 1.00 89.62 286 THR A C 1
ATOM 2156 O O . THR A 1 286 ? -1.744 -9.249 10.916 1.00 89.62 286 THR A O 1
ATOM 2159 N N . ALA A 1 287 ? 0.337 -8.841 11.636 1.00 92.00 287 ALA A N 1
ATOM 2160 C CA . ALA A 1 287 ? -0.075 -8.340 12.946 1.00 92.00 287 ALA A CA 1
ATOM 2161 C C . ALA A 1 287 ? -0.676 -6.925 12.871 1.00 92.00 287 ALA A C 1
ATOM 2163 O O . ALA A 1 287 ? -1.621 -6.634 13.600 1.00 92.00 287 ALA A O 1
ATOM 2164 N N . PHE A 1 288 ? -0.193 -6.071 11.963 1.00 94.50 288 PHE A N 1
ATOM 2165 C CA . PHE A 1 288 ? -0.799 -4.773 11.659 1.00 94.50 288 PHE A CA 1
ATOM 2166 C C . PHE A 1 288 ? -2.215 -4.950 11.093 1.00 94.50 288 PHE A C 1
ATOM 2168 O O . PHE A 1 288 ? -3.154 -4.375 11.637 1.00 94.50 288 PHE A O 1
ATOM 2175 N N . LEU A 1 289 ? -2.401 -5.825 10.096 1.00 92.88 289 LEU A N 1
ATOM 2176 C CA . LEU A 1 289 ? -3.720 -6.154 9.545 1.00 92.88 289 LEU A CA 1
ATOM 2177 C C . LEU A 1 289 ? -4.653 -6.765 10.603 1.00 92.88 289 LEU A C 1
ATOM 2179 O O . LEU A 1 289 ? -5.800 -6.347 10.715 1.00 92.88 289 LEU A O 1
ATOM 2183 N N . ALA A 1 290 ? -4.171 -7.708 11.418 1.00 91.75 290 ALA A N 1
ATOM 2184 C CA . ALA A 1 290 ? -4.966 -8.292 12.501 1.00 91.75 290 ALA A CA 1
ATOM 2185 C C . ALA A 1 290 ? -5.369 -7.252 13.565 1.00 91.75 290 ALA A C 1
ATOM 2187 O O . ALA A 1 290 ? -6.489 -7.305 14.066 1.00 91.75 290 ALA A O 1
ATOM 2188 N N . THR A 1 291 ? -4.497 -6.284 13.870 1.00 92.25 291 THR A N 1
ATOM 2189 C CA . THR A 1 291 ? -4.814 -5.165 14.777 1.00 92.25 291 THR A CA 1
ATOM 2190 C C . THR A 1 291 ? -5.822 -4.208 14.140 1.00 92.25 291 THR A C 1
ATOM 2192 O O . THR A 1 291 ? -6.752 -3.767 14.802 1.00 92.25 291 THR A O 1
ATOM 2195 N N . LEU A 1 292 ? -5.696 -3.919 12.843 1.00 93.44 292 LEU A N 1
ATOM 2196 C CA . LEU A 1 292 ? -6.634 -3.069 12.108 1.00 93.44 292 LEU A CA 1
ATOM 2197 C C . LEU A 1 292 ? -8.047 -3.678 12.092 1.00 93.44 292 LEU A C 1
ATOM 2199 O O . LEU A 1 292 ? -9.017 -2.988 12.390 1.00 93.44 292 LEU A O 1
ATOM 2203 N N . LEU A 1 293 ? -8.147 -4.984 11.831 1.00 91.44 293 LEU A N 1
ATOM 2204 C CA . LEU A 1 293 ? -9.400 -5.745 11.889 1.00 91.44 293 LEU A CA 1
ATOM 2205 C C . LEU A 1 293 ? -9.966 -5.811 13.323 1.00 91.44 293 LEU A C 1
ATOM 2207 O O . LEU A 1 293 ? -11.175 -5.715 13.517 1.00 91.44 293 LEU A O 1
ATOM 2211 N N . ASP A 1 294 ? -9.123 -5.923 14.350 1.00 90.31 294 ASP A N 1
ATOM 2212 C CA . ASP A 1 294 ? -9.566 -5.849 15.751 1.00 90.31 294 ASP A CA 1
ATOM 2213 C C . ASP A 1 294 ? -10.207 -4.487 16.065 1.00 90.31 294 ASP A C 1
ATOM 2215 O O . ASP A 1 294 ? -11.299 -4.432 16.628 1.00 90.31 294 ASP A O 1
ATOM 2219 N N . GLN A 1 295 ? -9.618 -3.392 15.576 1.00 89.50 295 GLN A N 1
ATOM 2220 C CA . GLN A 1 295 ? -10.181 -2.044 15.718 1.00 89.50 295 GLN A CA 1
ATOM 2221 C C . GLN A 1 295 ? -11.446 -1.797 14.874 1.00 89.50 295 GLN A C 1
ATOM 2223 O O . GLN A 1 295 ? -12.177 -0.851 15.162 1.00 89.50 295 GLN A O 1
ATOM 2228 N N . MET A 1 296 ? -11.745 -2.658 13.892 1.00 87.94 296 MET A N 1
ATOM 2229 C CA . MET A 1 296 ? -13.048 -2.731 13.206 1.00 87.94 296 MET A CA 1
ATOM 2230 C C . MET A 1 296 ? -14.084 -3.595 13.950 1.00 87.94 296 MET A C 1
ATOM 2232 O O . MET A 1 296 ? -15.215 -3.725 13.487 1.00 87.94 296 MET A O 1
ATOM 2236 N N . ASN A 1 297 ? -13.720 -4.217 15.078 1.00 87.00 297 ASN A N 1
ATOM 2237 C CA . ASN A 1 297 ? -14.575 -5.097 15.888 1.00 87.00 297 ASN A CA 1
ATOM 2238 C C . ASN A 1 297 ? -15.065 -6.383 15.168 1.00 87.00 297 ASN A C 1
ATOM 2240 O O . ASN A 1 297 ? -16.045 -7.007 15.578 1.00 87.00 297 ASN A O 1
ATOM 2244 N N . VAL A 1 298 ? -14.367 -6.815 14.108 1.00 85.75 298 VAL A N 1
ATOM 2245 C CA . VAL A 1 298 ? -14.690 -8.035 13.326 1.00 85.75 298 VAL A CA 1
ATOM 2246 C C . VAL A 1 298 ? -13.902 -9.278 13.780 1.00 85.75 298 VAL A C 1
ATOM 2248 O O . VAL A 1 298 ? -14.204 -10.398 13.374 1.00 85.75 298 VAL A O 1
ATOM 2251 N N . MET A 1 299 ? -12.898 -9.109 14.649 1.00 80.50 299 MET A N 1
ATOM 2252 C CA . MET A 1 299 ? -12.035 -10.188 15.159 1.00 80.50 299 MET A CA 1
ATOM 2253 C C . MET A 1 299 ? -12.673 -10.920 16.356 1.00 80.50 299 MET A C 1
ATOM 2255 O O . MET A 1 299 ? -12.265 -10.765 17.505 1.00 80.50 299 MET A O 1
ATOM 2259 N N . HIS A 1 300 ? -13.691 -11.747 16.114 1.00 66.88 300 HIS A N 1
ATOM 2260 C CA . HIS A 1 300 ? -14.385 -12.472 17.186 1.00 66.88 300 HIS A CA 1
ATOM 2261 C C . HIS A 1 300 ? -13.558 -13.642 17.762 1.00 66.88 300 HIS A C 1
ATOM 2263 O O . HIS A 1 300 ? -13.528 -14.724 17.183 1.00 66.88 300 HIS A O 1
ATOM 2269 N N . ASN A 1 301 ? -12.943 -13.457 18.941 1.00 55.25 301 ASN A N 1
ATOM 2270 C CA . ASN A 1 301 ? -12.290 -14.514 19.743 1.00 55.25 301 ASN A CA 1
ATOM 2271 C C . ASN A 1 301 ? -11.289 -15.418 18.979 1.00 55.25 301 ASN A C 1
ATOM 2273 O O . ASN A 1 301 ? -11.073 -16.573 19.363 1.00 55.25 301 ASN A O 1
ATOM 2277 N N . LEU A 1 302 ? -10.655 -14.892 17.925 1.00 54.38 302 LEU A N 1
ATOM 2278 C CA . LEU A 1 302 ? -9.622 -15.601 17.171 1.00 54.38 302 LEU A CA 1
ATOM 2279 C C . LEU A 1 302 ? -8.440 -15.948 18.078 1.00 54.38 302 LEU A C 1
ATOM 2281 O O . LEU A 1 302 ? -7.878 -15.099 18.775 1.00 54.38 302 LEU A O 1
ATOM 2285 N N . ARG A 1 303 ? -8.043 -17.218 18.065 1.00 51.81 303 ARG A N 1
ATOM 2286 C CA . ARG A 1 303 ? -6.952 -17.723 18.894 1.00 51.81 303 ARG A CA 1
ATOM 2287 C C . ARG A 1 303 ? -5.624 -17.372 18.230 1.00 51.81 303 ARG A C 1
ATOM 2289 O O . ARG A 1 303 ? -5.474 -17.437 17.012 1.00 51.81 303 ARG A O 1
ATOM 2296 N N . SER A 1 304 ? -4.607 -17.037 19.019 1.00 51.50 304 SER A N 1
ATOM 2297 C CA . SER A 1 304 ? -3.316 -16.543 18.500 1.00 51.50 304 SER A CA 1
ATOM 2298 C C . SER A 1 304 ? -2.510 -17.567 17.676 1.00 51.50 304 SER A C 1
ATOM 2300 O O . SER A 1 304 ? -1.508 -17.214 17.049 1.00 51.50 304 SER A O 1
ATOM 2302 N N . ASN A 1 305 ? -2.943 -18.831 17.640 1.00 53.62 305 ASN A N 1
ATOM 2303 C CA . ASN A 1 305 ? -2.446 -19.866 16.733 1.00 53.62 305 ASN A CA 1
ATOM 2304 C C . ASN A 1 305 ? -3.126 -19.861 15.348 1.00 53.62 305 ASN A C 1
ATOM 2306 O O . ASN A 1 305 ? -2.538 -20.384 14.409 1.00 53.62 305 ASN A O 1
ATOM 2310 N N . GLU A 1 306 ? -4.322 -19.286 15.203 1.00 51.53 306 GLU A N 1
ATOM 2311 C CA . GLU A 1 306 ? -5.106 -19.279 13.954 1.00 51.53 306 GLU A CA 1
ATOM 2312 C C . GLU A 1 306 ? -4.613 -18.188 12.989 1.00 51.53 306 GLU A C 1
ATOM 2314 O O . GLU A 1 306 ? -4.490 -18.424 11.790 1.00 51.53 306 GLU A O 1
ATOM 2319 N N . VAL A 1 307 ? -4.200 -17.030 13.519 1.00 51.94 307 VAL A N 1
ATOM 2320 C CA . VAL A 1 307 ? -3.670 -15.891 12.737 1.00 51.94 307 VAL A CA 1
ATOM 2321 C C . VAL A 1 307 ? -2.379 -16.237 11.969 1.00 51.94 307 VAL A C 1
ATOM 2323 O O . VAL A 1 307 ? -2.082 -15.624 10.950 1.00 51.94 307 VAL A O 1
ATOM 2326 N N . ARG A 1 308 ? -1.613 -17.247 12.410 1.00 50.94 308 ARG A N 1
ATOM 2327 C CA . ARG A 1 308 ? -0.290 -17.602 11.847 1.00 50.94 308 ARG A CA 1
ATOM 2328 C C . ARG A 1 308 ? -0.313 -18.225 10.444 1.00 50.94 308 ARG A C 1
ATOM 2330 O O . ARG A 1 308 ? 0.757 -18.455 9.889 1.00 50.94 308 ARG A O 1
ATOM 2337 N N . PHE A 1 309 ? -1.490 -18.536 9.901 1.00 50.94 309 PHE A N 1
ATOM 2338 C CA . PHE A 1 309 ? -1.651 -19.221 8.611 1.00 50.94 309 PHE A CA 1
ATOM 2339 C C . PHE A 1 309 ? -2.150 -18.313 7.479 1.00 50.94 309 PHE A C 1
ATOM 2341 O O . PHE A 1 309 ? -2.360 -18.787 6.362 1.00 50.94 309 PHE A O 1
ATOM 2348 N N . TYR A 1 310 ? -2.329 -17.022 7.759 1.00 47.84 310 TYR A N 1
ATOM 2349 C CA . TYR A 1 310 ? -2.802 -16.025 6.805 1.00 47.84 310 TYR A CA 1
ATOM 2350 C C . TYR A 1 310 ? -1.706 -14.994 6.530 1.00 47.84 310 TYR A C 1
ATOM 2352 O O . TYR A 1 310 ? -0.962 -14.626 7.441 1.00 47.84 310 TYR A O 1
ATOM 2360 N N . PHE A 1 311 ? -1.625 -14.544 5.279 1.00 46.06 311 PHE A N 1
ATOM 2361 C CA . PHE A 1 311 ? -0.686 -13.519 4.821 1.00 46.06 311 PHE A CA 1
ATOM 2362 C C . PHE A 1 311 ? -1.445 -12.238 4.456 1.00 46.06 311 PHE A C 1
ATOM 2364 O O . PHE A 1 311 ? -2.567 -12.361 3.908 1.00 46.06 311 PHE A O 1
#